Protein AF-A0A2V9KME0-F1 (afdb_monomer)

Structure (mmCIF, N/CA/C/O backbone):
data_AF-A0A2V9KME0-F1
#
_entry.id   AF-A0A2V9KME0-F1
#
loop_
_atom_site.group_PDB
_atom_site.id
_atom_site.type_symbol
_atom_site.label_atom_id
_atom_site.label_alt_id
_atom_site.label_comp_id
_atom_site.label_asym_id
_atom_site.label_entity_id
_atom_site.label_seq_id
_atom_site.pdbx_PDB_ins_code
_atom_site.Cartn_x
_atom_site.Cartn_y
_atom_site.Cartn_z
_atom_site.occupancy
_atom_site.B_iso_or_equiv
_atom_site.auth_seq_id
_atom_site.auth_comp_id
_atom_site.auth_asym_id
_atom_site.auth_atom_id
_atom_site.pdbx_PDB_model_num
ATOM 1 N N . MET A 1 1 ? -19.678 27.445 13.964 1.00 55.06 1 MET A N 1
ATOM 2 C CA . MET A 1 1 ? -18.639 26.811 14.803 1.00 55.06 1 MET A CA 1
ATOM 3 C C . MET A 1 1 ? -18.621 25.334 14.434 1.00 55.06 1 MET A C 1
ATOM 5 O O . MET A 1 1 ? -19.688 24.736 14.422 1.00 55.06 1 MET A O 1
ATOM 9 N N . ASN A 1 2 ? -17.494 24.785 13.976 1.00 73.75 2 ASN A N 1
ATOM 10 C CA . ASN A 1 2 ? -17.454 23.424 13.431 1.00 73.75 2 ASN A CA 1
ATOM 11 C C . ASN A 1 2 ? -17.018 22.439 14.525 1.00 73.75 2 ASN A C 1
ATOM 13 O O . ASN A 1 2 ? -15.830 22.156 14.664 1.00 73.75 2 ASN A O 1
ATOM 17 N N . ALA A 1 3 ? -17.992 21.941 15.291 1.00 76.56 3 ALA A N 1
ATOM 18 C CA . ALA A 1 3 ? -17.782 21.057 16.440 1.00 76.56 3 ALA A CA 1
ATOM 19 C C . ALA A 1 3 ? -16.888 19.843 16.122 1.00 76.56 3 ALA A C 1
ATOM 21 O O . ALA A 1 3 ? -16.086 19.418 16.948 1.00 76.56 3 ALA A O 1
ATOM 22 N N . TRP A 1 4 ? -16.970 19.310 14.900 1.00 83.06 4 TRP A N 1
ATOM 23 C CA . TRP A 1 4 ? -16.159 18.162 14.495 1.00 83.06 4 TRP A CA 1
ATOM 24 C C . TRP A 1 4 ? -14.680 18.504 14.283 1.00 83.06 4 TRP A C 1
ATOM 26 O O . TRP A 1 4 ? -13.821 17.677 14.564 1.00 83.06 4 TRP A O 1
ATOM 36 N N . LEU A 1 5 ? -14.351 19.721 13.832 1.00 79.75 5 LEU A N 1
ATOM 37 C CA . LEU A 1 5 ? -12.947 20.134 13.704 1.00 79.75 5 LEU A CA 1
ATOM 38 C C . LEU A 1 5 ? -12.262 20.253 15.070 1.00 79.75 5 LEU A C 1
ATOM 40 O O . LEU A 1 5 ? -11.080 19.934 15.181 1.00 79.75 5 LEU A O 1
ATOM 44 N N . GLU A 1 6 ? -12.997 20.658 16.106 1.00 80.50 6 GLU A N 1
ATOM 45 C CA . GLU A 1 6 ? -12.483 20.704 17.478 1.00 80.50 6 GLU A CA 1
ATOM 46 C C . GLU A 1 6 ? -12.228 19.289 18.014 1.00 80.50 6 GLU A C 1
ATOM 48 O O . GLU A 1 6 ? -11.138 19.012 18.517 1.00 80.50 6 GLU A O 1
ATOM 53 N N . VAL A 1 7 ? -13.161 18.358 17.788 1.00 82.56 7 VAL A N 1
ATOM 54 C CA . VAL A 1 7 ? -12.972 16.930 18.103 1.00 82.56 7 VAL A CA 1
ATOM 55 C C . VAL A 1 7 ? -11.746 16.358 17.381 1.00 82.56 7 VAL A C 1
ATOM 57 O O . VAL A 1 7 ? -10.879 15.751 18.008 1.00 82.56 7 VAL A O 1
ATOM 60 N N . LEU A 1 8 ? -11.609 16.613 16.077 1.00 81.56 8 LEU A N 1
ATOM 61 C CA . LEU A 1 8 ? -10.451 16.183 15.290 1.00 81.56 8 LEU A CA 1
ATOM 62 C C . LEU A 1 8 ? -9.135 16.782 15.805 1.00 81.56 8 LEU A C 1
ATOM 64 O O . LEU A 1 8 ? -8.113 16.098 15.804 1.00 81.56 8 LEU A O 1
ATOM 68 N N . SER A 1 9 ? -9.142 18.031 16.278 1.00 80.94 9 SER A N 1
ATOM 69 C CA . SER A 1 9 ? -7.946 18.667 16.837 1.00 80.94 9 SER A CA 1
ATOM 70 C C . SER A 1 9 ? -7.462 17.988 18.126 1.00 80.94 9 SER A C 1
ATOM 72 O O . SER A 1 9 ? -6.257 17.800 18.294 1.00 80.94 9 SER A O 1
ATOM 74 N N . LEU A 1 10 ? -8.389 17.543 18.983 1.00 80.81 10 LEU A N 1
ATOM 75 C CA . LEU A 1 10 ? -8.095 16.803 20.214 1.00 80.81 10 LEU A CA 1
ATOM 76 C C . LEU A 1 10 ? -7.640 15.366 19.938 1.00 80.81 10 LEU A C 1
ATOM 78 O O . LEU A 1 10 ? -6.798 14.835 20.660 1.00 80.81 10 LEU A O 1
ATOM 82 N N . LEU A 1 11 ? -8.183 14.742 18.893 1.00 80.00 11 LEU A N 1
ATOM 83 C CA . LEU A 1 11 ? -7.791 13.400 18.461 1.00 80.00 11 LEU A CA 1
ATOM 84 C C . LEU A 1 11 ? -6.426 13.389 17.771 1.00 80.00 11 LEU A C 1
ATOM 86 O O . LEU A 1 11 ? -5.697 12.408 17.873 1.00 80.00 11 LEU A O 1
ATOM 90 N N . LYS A 1 12 ? -6.034 14.484 17.112 1.00 75.56 12 LYS A N 1
ATOM 91 C CA . LYS A 1 12 ? -4.745 14.591 16.414 1.00 75.56 12 LYS A CA 1
ATOM 92 C C . LYS A 1 12 ? -3.535 14.406 17.339 1.00 75.56 12 LYS A C 1
ATOM 94 O O . LYS A 1 12 ? -2.495 13.960 16.869 1.00 75.56 12 L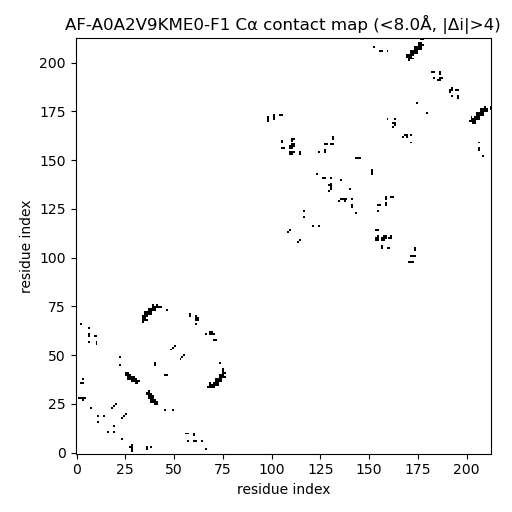YS A O 1
ATOM 99 N N . SER A 1 13 ? -3.650 14.745 18.625 1.00 72.56 13 SER A N 1
ATOM 100 C CA . SER A 1 13 ? -2.588 14.526 19.619 1.00 72.56 13 SER A CA 1
ATOM 101 C C . SER A 1 13 ? -2.635 13.146 20.284 1.00 72.56 13 SER A C 1
ATOM 103 O O . SER A 1 13 ? -1.672 12.769 20.944 1.00 72.56 13 SER A O 1
ATOM 105 N N . GLN A 1 14 ? -3.729 12.398 20.116 1.00 66.62 14 GLN A N 1
ATOM 106 C CA . GLN A 1 14 ? -3.957 11.098 20.760 1.00 66.62 14 GLN A CA 1
ATOM 107 C C . GLN A 1 14 ? -3.846 9.915 19.790 1.00 66.62 14 GLN A C 1
ATOM 109 O O . GLN A 1 14 ? -3.713 8.775 20.223 1.00 66.62 14 GLN A O 1
ATOM 114 N N . VAL A 1 15 ? -3.904 10.171 18.482 1.00 67.56 15 VAL A N 1
ATOM 115 C CA . VAL A 1 15 ? -3.905 9.148 17.433 1.00 67.56 15 VAL A CA 1
ATOM 116 C C . VAL A 1 15 ? -2.645 9.272 16.577 1.00 67.56 15 VAL A C 1
ATOM 118 O O . VAL A 1 15 ? -2.187 10.375 16.281 1.00 67.56 15 VAL A O 1
ATOM 121 N N . ASN A 1 16 ? -2.101 8.132 16.140 1.00 68.44 16 ASN A N 1
ATOM 122 C CA . ASN A 1 16 ? -0.982 8.074 15.197 1.00 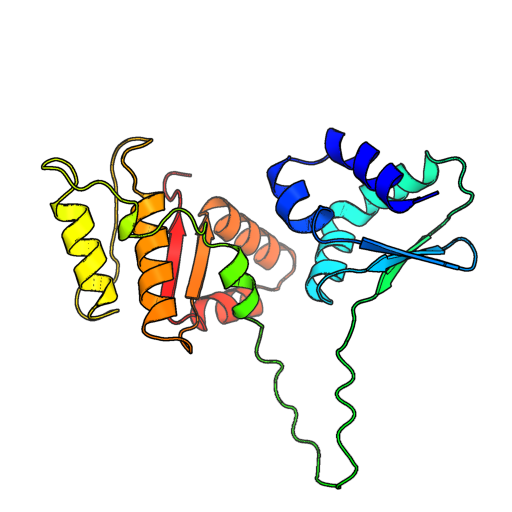68.44 16 ASN A CA 1
ATOM 123 C C . ASN A 1 16 ? -1.271 8.946 13.944 1.00 68.44 16 ASN A C 1
ATOM 125 O O . ASN A 1 16 ? -2.354 8.823 13.357 1.00 68.44 16 ASN A O 1
ATOM 129 N N . PRO A 1 17 ? -0.315 9.787 13.489 1.00 60.22 17 PRO A N 1
ATOM 130 C CA . PRO A 1 17 ? -0.448 10.612 12.286 1.00 60.22 17 PRO A CA 1
ATOM 131 C C . PRO A 1 17 ? -0.938 9.874 11.032 1.00 60.22 17 PRO A C 1
ATOM 133 O O . PRO A 1 17 ? -1.706 10.444 10.254 1.00 60.22 17 PRO A O 1
ATOM 136 N N . GLN A 1 18 ? -0.518 8.624 10.830 1.00 48.72 18 GLN A N 1
ATOM 137 C CA . GLN A 1 18 ? -0.906 7.818 9.674 1.00 48.72 18 GLN A CA 1
ATOM 138 C C . GLN A 1 18 ? -2.362 7.359 9.786 1.00 48.72 18 GLN A C 1
ATOM 140 O O . GLN A 1 18 ? -3.148 7.589 8.871 1.00 48.72 18 GLN A O 1
ATOM 145 N N . SER A 1 19 ? -2.773 6.832 10.942 1.00 60.09 19 SER A N 1
ATOM 146 C CA . SER A 1 19 ? -4.167 6.441 11.176 1.00 60.09 19 SER A CA 1
ATOM 147 C C . SER A 1 19 ? -5.120 7.639 11.131 1.00 60.09 19 SER A C 1
ATOM 149 O O . SER A 1 19 ? -6.228 7.534 10.604 1.00 60.09 19 SER A O 1
ATOM 151 N N . TYR A 1 20 ? -4.671 8.808 11.604 1.00 67.12 20 TYR A N 1
ATOM 152 C CA . TYR A 1 20 ? -5.410 10.061 11.469 1.00 67.12 20 TYR A CA 1
ATOM 153 C C . TYR A 1 20 ? -5.609 10.444 9.996 1.00 67.12 20 TYR A C 1
ATOM 155 O O . TYR A 1 20 ? -6.711 10.831 9.603 1.00 67.12 20 TYR A O 1
ATOM 163 N N . GLN A 1 21 ? -4.569 10.332 9.163 1.00 62.72 21 GLN A N 1
ATOM 164 C CA . GLN A 1 21 ? -4.685 10.614 7.730 1.00 62.72 21 GLN A CA 1
ATOM 165 C C . GLN A 1 21 ? -5.620 9.642 7.010 1.00 62.72 21 GLN A C 1
ATOM 167 O O . GLN A 1 21 ? -6.365 10.086 6.138 1.00 62.72 21 GLN A O 1
ATOM 172 N N . THR A 1 22 ? -5.604 8.365 7.383 1.00 56.75 22 THR A N 1
ATOM 173 C CA . THR A 1 22 ? -6.408 7.330 6.726 1.00 56.75 22 THR A CA 1
ATOM 174 C C . THR A 1 22 ? -7.879 7.399 7.124 1.00 56.75 22 THR A C 1
ATOM 176 O O . THR A 1 22 ? -8.744 7.362 6.257 1.00 56.75 22 THR A O 1
ATOM 179 N N . TRP A 1 23 ? -8.182 7.545 8.417 1.00 71.38 23 TRP A N 1
ATOM 180 C CA . TRP A 1 23 ? -9.541 7.322 8.926 1.00 71.38 23 TRP A CA 1
ATOM 181 C C . TRP A 1 23 ? -10.250 8.584 9.405 1.00 71.38 23 TRP A C 1
ATOM 183 O O . TRP A 1 23 ? -11.461 8.699 9.254 1.00 71.38 23 TRP A O 1
ATOM 193 N N . LEU A 1 24 ? -9.516 9.567 9.934 1.00 75.50 24 LEU A N 1
ATOM 194 C CA . LEU A 1 24 ? -10.109 10.780 10.508 1.00 75.50 24 LEU A CA 1
ATOM 195 C C . LEU A 1 24 ? -10.129 11.950 9.512 1.00 75.50 24 LEU A C 1
ATOM 197 O O . LEU A 1 24 ? -11.126 12.664 9.416 1.00 75.50 24 LEU A O 1
ATOM 201 N N . ARG A 1 25 ? -9.084 12.123 8.693 1.00 73.69 25 ARG A N 1
ATOM 202 C CA . ARG A 1 25 ? -9.003 13.166 7.653 1.00 73.69 25 ARG A CA 1
ATOM 203 C C . ARG A 1 25 ? -10.110 13.116 6.585 1.00 73.69 25 ARG A C 1
ATOM 205 O O . ARG A 1 25 ? -10.526 14.207 6.178 1.00 73.69 25 ARG A O 1
ATOM 212 N N . PRO A 1 26 ? -10.579 11.953 6.085 1.00 71.69 26 PRO A N 1
ATOM 213 C CA . PRO A 1 26 ? -11.648 11.922 5.084 1.00 71.69 26 PRO A CA 1
ATOM 214 C C . PRO A 1 26 ? -13.036 12.227 5.665 1.00 71.69 26 PRO A C 1
ATOM 216 O O . PRO A 1 26 ? -13.962 12.491 4.902 1.00 71.69 26 PRO A O 1
ATOM 219 N N . THR A 1 27 ? -13.191 12.263 6.992 1.00 82.06 27 THR A N 1
ATOM 220 C CA . THR A 1 27 ? -14.468 12.616 7.622 1.00 82.06 27 THR A CA 1
ATOM 221 C C . THR A 1 27 ? -14.770 14.110 7.502 1.00 82.06 27 THR A C 1
ATOM 223 O O . THR A 1 27 ? -13.875 14.968 7.459 1.00 82.06 27 THR A O 1
ATOM 226 N N . ARG A 1 28 ? -16.055 14.454 7.423 1.00 77.50 28 ARG A N 1
ATOM 227 C CA . ARG A 1 28 ? -16.513 15.843 7.312 1.00 77.50 28 ARG A CA 1
ATOM 228 C C . ARG A 1 28 ? -17.665 16.097 8.264 1.00 77.50 28 ARG A C 1
ATOM 230 O O . ARG A 1 28 ? -18.508 15.241 8.475 1.00 77.50 28 ARG A O 1
ATOM 237 N N . PHE A 1 29 ? -17.724 17.300 8.812 1.00 82.44 29 PHE A N 1
ATOM 238 C CA . PHE A 1 29 ? -18.903 17.743 9.543 1.00 82.44 29 PHE A CA 1
ATOM 239 C C . PHE A 1 29 ? -20.110 17.812 8.605 1.00 82.44 29 PHE A C 1
ATOM 241 O O . PHE A 1 29 ? -19.989 18.372 7.515 1.00 82.44 29 PHE A O 1
ATOM 248 N N . SER A 1 30 ? -21.249 17.260 9.026 1.00 80.19 30 SER A N 1
ATOM 249 C CA . SER A 1 30 ? -22.516 17.426 8.316 1.00 80.19 30 SER A CA 1
ATOM 250 C C . SER A 1 30 ? -23.369 18.490 9.003 1.00 80.19 30 SER A C 1
ATOM 252 O O . SER A 1 30 ? -23.498 19.598 8.489 1.00 80.19 30 SER A O 1
ATOM 254 N N . HIS A 1 31 ? -23.926 18.170 10.168 1.00 77.69 31 HIS A N 1
ATOM 255 C CA . HIS A 1 31 ? -24.784 19.063 10.941 1.00 77.69 31 HIS A CA 1
ATOM 256 C C . HIS A 1 31 ? -24.865 18.594 12.400 1.00 77.69 31 HIS A C 1
ATOM 258 O O . HIS A 1 31 ? -24.346 17.540 12.763 1.00 77.69 31 HIS A O 1
ATOM 264 N N . THR A 1 32 ? -25.512 19.386 13.249 1.00 80.56 32 THR A N 1
ATOM 265 C CA . THR A 1 32 ? -25.850 19.014 14.630 1.00 80.56 32 THR A CA 1
ATOM 266 C C . THR A 1 32 ? -27.362 19.011 14.783 1.00 80.56 32 THR A C 1
ATOM 268 O O . THR A 1 32 ? -27.993 20.019 14.464 1.00 80.56 32 THR A O 1
ATOM 271 N N . ALA A 1 33 ? -27.931 17.917 15.282 1.00 74.75 33 ALA A N 1
ATOM 272 C CA . ALA A 1 33 ? -29.362 17.781 15.552 1.00 74.75 33 ALA A CA 1
ATOM 273 C C . ALA A 1 33 ? -29.557 17.142 16.930 1.00 74.75 33 ALA A C 1
ATOM 275 O O . ALA A 1 33 ? -28.874 16.173 17.238 1.00 74.75 33 ALA A O 1
ATOM 276 N N . ASP A 1 34 ? -30.438 17.697 17.767 1.00 70.38 34 ASP A N 1
ATOM 277 C CA . ASP A 1 34 ? -30.855 17.118 19.057 1.00 70.38 34 ASP A CA 1
ATOM 278 C C . ASP A 1 34 ? -29.705 16.557 19.919 1.00 70.38 34 ASP A C 1
ATOM 280 O O . ASP A 1 34 ? -29.685 15.386 20.290 1.00 70.38 34 ASP A O 1
ATOM 284 N N . GLN A 1 35 ? -28.698 17.390 20.216 1.00 78.25 35 GLN A N 1
ATOM 285 C CA . GLN A 1 35 ? -27.490 17.007 20.981 1.00 78.25 35 GLN A CA 1
ATOM 286 C C . GLN A 1 35 ? -26.624 15.914 20.323 1.00 78.25 35 GLN A C 1
ATOM 288 O O . GLN A 1 35 ? -25.706 15.384 20.953 1.00 78.25 35 GLN A O 1
ATOM 293 N N . THR A 1 36 ? -26.865 15.603 19.052 1.00 80.12 36 THR A N 1
ATOM 294 C CA . THR A 1 36 ? -26.121 14.617 18.270 1.00 80.12 36 THR A CA 1
ATOM 295 C C . THR A 1 36 ? -25.299 15.309 17.190 1.00 80.12 36 THR A C 1
ATOM 297 O O . THR A 1 36 ? -25.797 16.118 16.403 1.00 80.12 36 THR A O 1
ATOM 300 N N . LEU A 1 37 ? -24.010 14.983 17.148 1.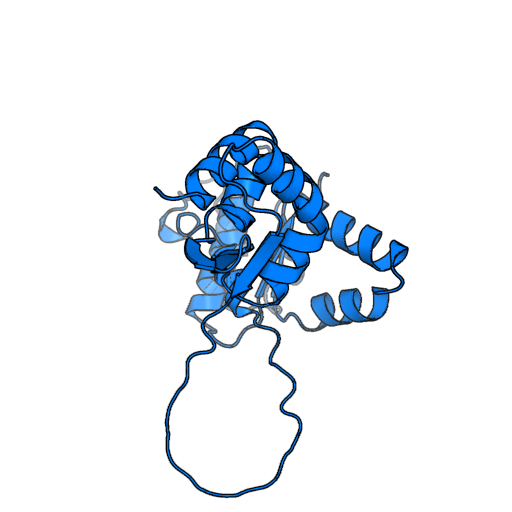00 83.25 37 LEU A N 1
ATOM 301 C CA . LEU A 1 37 ? -23.093 15.421 16.109 1.00 83.25 37 LEU A CA 1
ATOM 302 C C . LEU A 1 37 ? -23.183 14.469 14.921 1.00 83.25 37 LEU A C 1
ATOM 304 O O . LEU A 1 37 ? -22.889 13.284 15.062 1.00 83.25 37 LEU A O 1
ATOM 308 N N . VAL A 1 38 ? -23.570 14.977 13.755 1.00 80.75 38 VAL A N 1
ATOM 309 C CA . VAL A 1 38 ? -23.671 14.174 12.537 1.00 80.75 38 VAL A CA 1
ATOM 310 C C . VAL A 1 38 ? -22.413 14.364 11.696 1.00 80.75 38 VAL A C 1
ATOM 312 O O . VAL A 1 38 ? -22.100 15.472 11.242 1.00 80.75 38 VAL A O 1
ATOM 315 N N . VAL A 1 39 ? -21.683 13.272 11.481 1.00 82.62 39 VAL A N 1
ATOM 316 C CA . VAL A 1 39 ? -20.409 13.248 10.757 1.00 82.62 39 VAL A CA 1
ATOM 317 C C . VAL A 1 39 ? -20.570 12.471 9.464 1.00 82.62 39 VAL A C 1
ATOM 319 O O . VAL A 1 39 ? -21.033 11.337 9.446 1.00 82.62 39 VAL A O 1
ATOM 322 N N . ARG A 1 40 ? -20.144 13.074 8.361 1.00 79.19 40 ARG A N 1
ATOM 323 C CA . ARG A 1 40 ? -20.086 12.412 7.071 1.00 79.19 40 ARG A CA 1
ATOM 324 C C . ARG A 1 40 ? -18.835 11.546 6.968 1.00 79.19 40 ARG A C 1
ATOM 326 O O . ARG A 1 40 ? -17.721 12.048 7.146 1.00 79.19 40 ARG A O 1
ATOM 333 N N . VAL A 1 41 ? -19.031 10.276 6.641 1.00 77.44 41 VAL A N 1
ATOM 334 C CA . VAL A 1 41 ? -17.972 9.286 6.411 1.00 77.44 41 VAL A CA 1
ATOM 335 C C . VAL A 1 41 ? -18.056 8.736 4.983 1.00 77.44 41 VAL A C 1
ATOM 337 O O . VAL A 1 41 ? -19.122 8.819 4.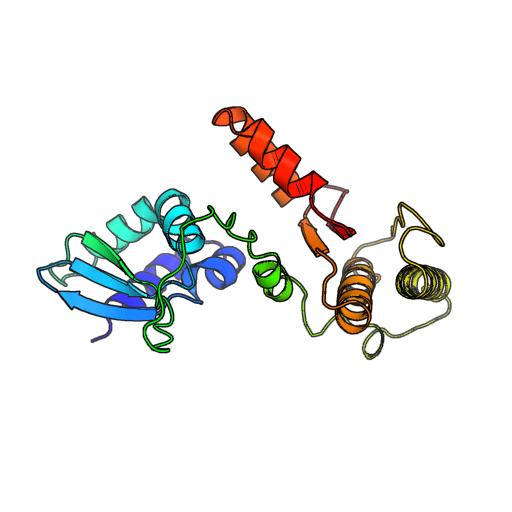373 1.00 77.44 41 VAL A O 1
ATOM 340 N N . PRO A 1 42 ? -16.951 8.208 4.425 1.00 68.06 42 PRO A N 1
ATOM 341 C CA . PRO A 1 42 ? -16.930 7.721 3.045 1.00 68.06 42 PRO A CA 1
ATOM 342 C C . PRO A 1 42 ? -17.912 6.578 2.764 1.00 68.06 42 PRO A C 1
ATOM 344 O O . PRO A 1 42 ? -18.576 6.593 1.734 1.00 68.06 42 PRO A O 1
ATOM 347 N N . ASN A 1 43 ? -18.010 5.601 3.669 1.00 72.44 43 ASN A N 1
ATOM 348 C CA . ASN A 1 43 ? -18.900 4.449 3.541 1.00 72.44 43 ASN A CA 1
ATOM 349 C C . ASN A 1 43 ? -19.227 3.847 4.927 1.00 72.44 43 ASN A C 1
ATOM 351 O O . ASN A 1 43 ? -18.746 4.323 5.962 1.00 72.44 43 ASN A O 1
ATOM 355 N N . ARG A 1 44 ? -20.045 2.790 4.947 1.00 69.12 44 ARG A N 1
ATOM 356 C CA . ARG A 1 44 ? -20.454 2.094 6.176 1.00 69.12 44 ARG A CA 1
ATOM 357 C C . ARG A 1 44 ? -19.302 1.362 6.877 1.00 69.12 44 ARG A C 1
ATOM 359 O O . ARG A 1 44 ? -19.245 1.359 8.099 1.00 69.12 44 ARG A O 1
ATOM 366 N N . GLU A 1 45 ? -18.366 0.789 6.133 1.00 60.47 45 GLU A N 1
ATOM 367 C CA . GLU A 1 45 ? -17.197 0.103 6.705 1.00 60.47 45 GLU A CA 1
ATOM 368 C C . GLU A 1 45 ? -16.296 1.097 7.456 1.00 60.47 45 GLU A C 1
ATOM 370 O O . GLU A 1 45 ? -15.817 0.814 8.550 1.00 60.47 45 GLU A O 1
ATOM 375 N N . PHE A 1 46 ? -16.143 2.311 6.917 1.00 69.25 46 PHE A N 1
ATOM 376 C CA . PHE A 1 46 ? -15.481 3.436 7.574 1.00 69.25 46 PHE A CA 1
ATOM 377 C C . PHE A 1 46 ? -16.190 3.832 8.869 1.00 69.25 46 PHE A C 1
ATOM 379 O O . PHE A 1 46 ? -15.517 4.108 9.860 1.00 69.25 46 PHE A O 1
ATOM 386 N N . GLN A 1 47 ? -17.526 3.858 8.882 1.00 75.25 47 GLN A N 1
ATOM 387 C CA . GLN A 1 47 ? -18.286 4.080 10.113 1.00 75.25 47 GLN A CA 1
ATOM 388 C C . GLN A 1 47 ? -17.980 2.997 11.149 1.00 75.25 47 GLN A C 1
ATOM 390 O O . GLN A 1 47 ? -17.614 3.331 12.273 1.00 75.25 47 GLN A O 1
ATOM 395 N N . GLU A 1 48 ? -18.142 1.724 10.783 1.00 69.50 48 GLU A N 1
ATOM 396 C CA . GLU A 1 48 ? -17.975 0.590 11.698 1.00 69.50 48 GLU A CA 1
ATOM 397 C C . GLU A 1 48 ? -16.553 0.568 12.268 1.00 69.50 48 GLU A C 1
ATOM 399 O O . GLU A 1 48 ? -16.373 0.496 13.481 1.00 69.50 48 GLU A O 1
ATOM 404 N N . TRP A 1 49 ? -15.543 0.776 11.423 1.00 72.81 49 TRP A N 1
ATOM 405 C CA . TRP A 1 49 ? -14.149 0.792 11.847 1.00 72.81 49 TRP A CA 1
ATOM 406 C C . TRP A 1 49 ? -13.819 1.983 12.761 1.00 72.81 49 TRP A C 1
ATOM 408 O O . TRP A 1 49 ? -13.163 1.800 13.790 1.00 72.81 49 TRP A O 1
ATOM 418 N N . ILE A 1 50 ? -14.288 3.199 12.440 1.00 77.94 50 ILE A N 1
ATOM 419 C CA . ILE A 1 50 ? -14.102 4.378 13.306 1.00 77.94 50 ILE A CA 1
ATOM 420 C C . ILE A 1 50 ? -14.811 4.163 14.645 1.00 77.94 50 ILE A C 1
ATOM 422 O O . ILE A 1 50 ? -14.279 4.542 15.686 1.00 77.94 50 ILE A O 1
ATOM 426 N N . GLN A 1 51 ? -15.989 3.547 14.635 1.00 74.69 51 GLN A N 1
ATOM 427 C CA . GLN A 1 51 ? -16.767 3.288 15.838 1.00 74.69 51 GLN A CA 1
ATOM 428 C C . GLN A 1 51 ? -16.111 2.220 16.727 1.00 74.69 51 GLN A C 1
ATOM 430 O O . GLN A 1 51 ? -16.034 2.417 17.938 1.00 74.69 51 GLN A O 1
ATOM 435 N N . GLU A 1 52 ? -15.580 1.143 16.143 1.00 68.06 52 GLU A N 1
ATOM 436 C CA . GLU A 1 52 ? -14.869 0.081 16.868 1.00 68.06 52 GLU A CA 1
ATOM 437 C C . GLU A 1 52 ? -13.513 0.548 17.425 1.00 68.06 52 GLU A C 1
ATOM 439 O O . GLU A 1 52 ? -13.179 0.230 18.565 1.00 68.06 52 GLU A O 1
ATOM 444 N N . ASN A 1 53 ? -12.734 1.316 16.653 1.00 66.19 53 ASN A N 1
ATOM 445 C CA . ASN A 1 53 ? -11.350 1.660 17.014 1.00 66.19 53 ASN A CA 1
ATOM 446 C C . ASN A 1 53 ? -11.210 3.023 17.702 1.00 66.19 53 ASN A C 1
ATOM 448 O O . ASN A 1 53 ? -10.327 3.207 18.538 1.00 66.19 53 ASN A O 1
ATOM 452 N N . TYR A 1 54 ? -12.059 3.989 17.349 1.00 74.81 54 TYR A N 1
ATOM 453 C CA . TYR A 1 54 ? -11.978 5.370 17.834 1.00 74.81 54 TYR A CA 1
ATOM 454 C C . TYR A 1 54 ? -13.247 5.855 18.532 1.00 74.81 54 TYR A C 1
ATOM 456 O O . TYR A 1 54 ? -13.280 7.001 18.976 1.00 74.81 54 TYR A O 1
ATOM 464 N N . GLY A 1 55 ? -14.275 5.014 18.685 1.00 74.12 55 GLY A N 1
ATOM 465 C CA . GLY A 1 55 ? -15.541 5.405 19.307 1.00 74.12 55 GLY A CA 1
ATOM 466 C C . GLY A 1 55 ? -15.373 5.958 20.725 1.00 74.12 55 GLY A C 1
ATOM 467 O O . GLY A 1 55 ? -15.949 6.996 21.046 1.00 74.12 55 GLY A O 1
ATOM 468 N N . THR A 1 56 ? -14.527 5.325 21.543 1.00 75.56 56 THR A N 1
ATOM 469 C CA . THR A 1 56 ? -14.220 5.772 22.915 1.00 75.56 56 THR A CA 1
ATOM 470 C C . THR A 1 56 ? -13.491 7.113 22.923 1.00 75.56 56 THR A C 1
ATOM 472 O O . THR A 1 56 ? -13.945 8.059 23.559 1.00 75.56 56 THR A O 1
ATOM 475 N N . ALA A 1 57 ? -12.423 7.244 22.134 1.00 77.00 57 ALA A N 1
ATOM 476 C CA . ALA A 1 57 ? -11.651 8.480 22.028 1.00 77.00 57 ALA A CA 1
ATOM 477 C C . ALA A 1 57 ? -12.494 9.653 21.493 1.00 77.00 57 ALA A C 1
ATOM 479 O O . ALA A 1 57 ? -12.348 10.790 21.945 1.00 77.00 57 ALA A O 1
ATOM 480 N N . ILE A 1 58 ? -13.398 9.387 20.543 1.00 83.62 58 ILE A N 1
ATOM 481 C CA . ILE A 1 58 ? -14.340 10.376 20.009 1.00 83.62 58 ILE A CA 1
ATOM 482 C C . ILE A 1 58 ? -15.340 10.801 21.092 1.00 83.62 58 ILE A C 1
ATOM 484 O O . ILE A 1 58 ? -15.584 11.997 21.243 1.00 83.62 58 ILE A O 1
ATOM 488 N N . GLN A 1 59 ? -15.892 9.862 21.867 1.00 79.81 59 GLN A N 1
ATOM 489 C CA . GLN A 1 59 ? -16.790 10.184 22.982 1.00 79.81 59 GLN A CA 1
ATOM 490 C C . GLN A 1 59 ? -16.093 11.012 24.068 1.00 79.81 59 GLN A C 1
ATOM 492 O O . GLN A 1 59 ? -16.635 12.033 24.491 1.00 79.81 59 GLN A O 1
ATOM 497 N N . ASP A 1 60 ? -14.876 10.638 24.461 1.00 79.75 60 ASP A N 1
ATOM 498 C CA . ASP A 1 60 ? -14.081 11.378 25.445 1.00 79.75 60 ASP A CA 1
ATOM 499 C C . ASP A 1 60 ? -13.748 12.795 24.959 1.00 79.75 60 ASP A C 1
ATOM 501 O O . ASP A 1 60 ? -13.773 13.757 25.731 1.00 79.75 60 ASP A O 1
ATOM 505 N N . ALA A 1 61 ? -13.450 12.947 23.666 1.00 82.88 61 ALA A N 1
ATOM 506 C CA . ALA A 1 61 ? -13.224 14.250 23.053 1.00 82.88 61 ALA A CA 1
ATOM 507 C C . ALA A 1 61 ? -14.508 15.097 23.023 1.00 82.88 61 ALA A C 1
ATOM 509 O O . ALA A 1 61 ? -14.439 16.299 23.273 1.00 82.88 61 ALA A O 1
ATOM 510 N N . LEU A 1 62 ? -15.676 14.487 22.780 1.00 82.31 62 LEU A N 1
ATOM 511 C CA . LEU A 1 62 ? -16.967 15.177 22.843 1.00 82.31 62 LEU A CA 1
ATOM 512 C C . LEU A 1 62 ? -17.295 15.680 24.252 1.00 82.31 62 LEU A C 1
ATOM 514 O O . LEU A 1 62 ? -17.747 16.813 24.387 1.00 82.31 62 LEU A O 1
ATOM 518 N N . GLN A 1 63 ? -17.051 14.876 25.291 1.00 80.19 63 GLN A N 1
ATOM 519 C CA . GLN A 1 63 ? -17.341 15.262 26.680 1.00 80.19 63 GLN A CA 1
ATOM 520 C C . GLN A 1 63 ? -16.477 16.427 27.174 1.00 80.19 63 GLN A C 1
ATOM 522 O O . GLN A 1 63 ? -16.905 17.201 28.029 1.00 80.19 63 GLN A O 1
ATOM 527 N N . LYS A 1 64 ? -15.261 16.568 26.636 1.00 80.31 64 LYS A N 1
ATOM 528 C CA . LYS A 1 64 ? -14.344 17.667 26.974 1.00 80.31 64 LYS A CA 1
ATOM 529 C C . LYS A 1 64 ? -14.749 19.002 26.353 1.00 80.31 64 LYS A C 1
ATOM 531 O O . LYS A 1 64 ? -14.270 20.041 26.804 1.00 80.31 64 LYS A O 1
ATOM 536 N N . LEU A 1 65 ? -15.598 18.993 25.327 1.00 76.94 65 LEU A N 1
ATOM 537 C CA . LEU A 1 65 ? -16.043 20.208 24.659 1.00 76.94 65 LEU A CA 1
ATOM 538 C C . LEU A 1 65 ? -17.334 20.732 25.314 1.00 76.94 65 LEU A C 1
ATOM 540 O O . LEU A 1 65 ? -18.295 19.976 25.468 1.00 76.94 65 LEU A O 1
ATOM 544 N N . PRO A 1 66 ? -17.425 22.033 25.652 1.00 69.56 66 PRO A N 1
ATOM 545 C CA . PRO A 1 66 ? -18.609 22.637 26.271 1.00 69.56 66 PRO A CA 1
ATOM 546 C C . PRO A 1 66 ? -19.736 22.885 25.245 1.00 69.56 66 PRO A C 1
ATOM 548 O O . PRO A 1 66 ? -20.334 23.955 25.202 1.00 69.56 66 PRO A O 1
ATOM 551 N N . LEU A 1 67 ? -20.011 21.904 24.380 1.00 67.69 67 LEU A N 1
ATOM 552 C CA . LEU A 1 67 ? -20.942 22.010 23.250 1.00 67.69 67 LEU A CA 1
ATOM 553 C C . LEU A 1 67 ? -22.307 21.356 23.523 1.00 67.69 67 LEU A C 1
ATOM 555 O O . LEU A 1 67 ? -23.207 21.456 22.694 1.00 67.69 67 LEU A O 1
ATOM 559 N N . GLY A 1 68 ? -22.477 20.677 24.665 1.00 69.25 68 GLY A N 1
ATOM 560 C CA . GLY A 1 68 ? -23.738 20.017 25.037 1.00 69.25 68 GLY A CA 1
ATOM 561 C C . GLY A 1 68 ? -24.123 18.829 24.142 1.00 69.25 68 GLY A C 1
ATOM 562 O O . GLY A 1 68 ? -25.276 18.401 24.156 1.00 69.25 68 GLY A O 1
ATOM 563 N N . LEU A 1 69 ? -23.173 18.310 23.358 1.00 75.06 69 LEU A N 1
ATOM 564 C CA . LEU A 1 69 ? -23.347 17.163 22.469 1.00 75.06 69 LEU A CA 1
ATOM 565 C C . LEU A 1 69 ? -23.105 15.863 23.249 1.00 75.06 69 LE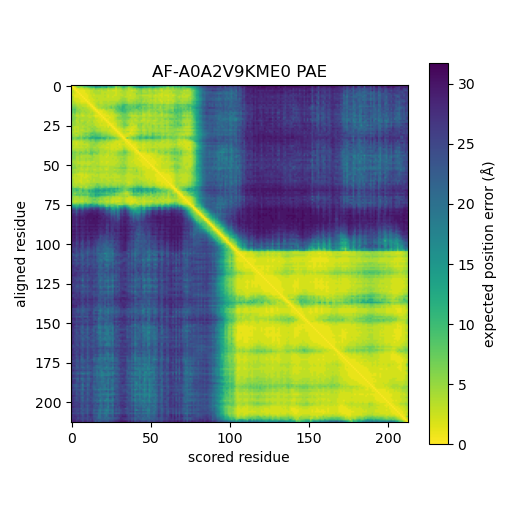U A C 1
ATOM 567 O O . LEU A 1 69 ? -22.102 15.739 23.948 1.00 75.06 69 LEU A O 1
ATOM 571 N N . LYS A 1 70 ? -24.014 14.893 23.129 1.00 73.56 70 LYS A N 1
ATOM 572 C CA . LYS A 1 70 ? -23.975 13.618 23.868 1.00 73.56 70 LYS A CA 1
ATOM 573 C C . LYS A 1 70 ? -23.637 12.415 22.999 1.00 73.56 70 LYS A C 1
ATOM 575 O O . LYS A 1 70 ? -23.198 11.395 23.520 1.00 73.56 70 LYS A O 1
ATOM 580 N N . GLN A 1 71 ? -23.852 12.519 21.691 1.00 77.94 71 GLN A N 1
ATOM 581 C CA . GLN A 1 71 ? -23.697 11.394 20.778 1.00 77.94 71 GLN A CA 1
ATOM 582 C C . GLN A 1 71 ? -23.113 11.838 19.439 1.00 77.94 71 GLN A C 1
ATOM 584 O O . GLN A 1 71 ? -23.277 12.984 19.019 1.00 77.94 71 GLN A O 1
ATOM 589 N N . VAL A 1 72 ? -22.450 10.904 18.760 1.00 82.75 72 VAL A N 1
ATOM 590 C CA . VAL A 1 72 ? -22.034 11.038 17.364 1.00 82.75 72 VAL A CA 1
ATOM 591 C C . VAL A 1 72 ? -22.812 10.034 16.530 1.00 82.75 72 VAL A C 1
ATOM 593 O O . VAL A 1 72 ? -22.910 8.864 16.895 1.00 82.75 72 VAL A O 1
ATOM 596 N N . SER A 1 73 ? -23.365 10.500 15.418 1.00 78.81 73 SER A N 1
ATOM 597 C CA . SER A 1 73 ? -23.957 9.659 14.382 1.00 78.81 73 SER A CA 1
ATOM 598 C C . SER A 1 73 ? -23.208 9.874 13.076 1.00 78.81 73 SER A C 1
ATOM 600 O O . SER A 1 73 ? -22.640 10.943 12.834 1.00 78.81 73 SER A O 1
ATOM 602 N N . TYR A 1 74 ? -23.193 8.846 12.238 1.00 81.56 74 TYR A N 1
ATOM 603 C CA . TYR A 1 74 ? -22.478 8.873 10.974 1.00 81.56 74 TYR A CA 1
ATOM 604 C C . TYR A 1 74 ? -23.466 8.783 9.819 1.00 81.56 74 TYR A C 1
ATOM 606 O O . TYR A 1 74 ? -24.426 8.018 9.870 1.00 81.56 74 TYR A O 1
ATOM 614 N N . VAL A 1 75 ? -23.228 9.583 8.786 1.00 78.00 75 VAL A N 1
ATOM 615 C CA . VAL A 1 75 ? -23.999 9.578 7.539 1.00 78.00 75 VAL A CA 1
ATOM 616 C C . VAL A 1 75 ? -23.051 9.393 6.365 1.00 78.00 75 VAL A C 1
ATOM 618 O O . VAL A 1 75 ? -21.919 9.873 6.380 1.00 78.00 75 VAL A O 1
ATOM 621 N N . PHE A 1 76 ? -23.510 8.725 5.323 1.00 74.56 76 PHE A N 1
ATOM 622 C CA . PHE A 1 76 ? -22.798 8.591 4.059 1.00 74.56 76 PHE A CA 1
ATOM 623 C C . PHE A 1 76 ? -23.783 8.916 2.937 1.00 74.56 76 PHE A C 1
ATOM 625 O O . PHE A 1 76 ? -24.975 8.634 3.050 1.00 74.56 76 PHE A O 1
ATOM 632 N N . ASP A 1 77 ? -23.305 9.576 1.882 1.00 54.34 77 ASP A N 1
ATOM 633 C CA . ASP A 1 77 ? -24.145 9.847 0.717 1.00 54.34 77 ASP A CA 1
ATOM 634 C C . ASP A 1 77 ? -24.239 8.542 -0.089 1.00 54.34 77 ASP A C 1
ATOM 636 O O . ASP A 1 77 ? -23.389 8.266 -0.936 1.00 54.34 77 ASP A O 1
ATOM 640 N N . GLU A 1 78 ? -25.275 7.733 0.144 1.00 43.34 78 GLU A N 1
ATOM 641 C CA . GLU A 1 78 ? -25.747 6.843 -0.916 1.00 43.34 78 GLU A CA 1
ATOM 642 C C . GLU A 1 78 ? -26.172 7.756 -2.065 1.00 43.34 78 GLU A C 1
ATOM 644 O O . GLU A 1 78 ? -27.150 8.500 -1.956 1.00 43.34 78 GLU A O 1
ATOM 649 N N . LYS A 1 79 ? -25.395 7.789 -3.153 1.00 37.91 79 LYS A N 1
ATOM 650 C CA . LYS A 1 79 ? -25.802 8.519 -4.351 1.00 37.91 79 LYS A CA 1
ATOM 651 C C . LYS A 1 79 ? -27.155 7.973 -4.799 1.00 37.91 79 LYS A C 1
ATOM 653 O O . LYS A 1 79 ? -27.249 6.910 -5.402 1.00 37.91 79 LYS A O 1
ATOM 658 N N . VAL A 1 80 ? -28.190 8.760 -4.531 1.00 37.72 80 VAL A N 1
ATOM 659 C CA . VAL A 1 80 ? -29.506 8.666 -5.144 1.00 37.72 80 VAL A CA 1
ATOM 660 C C . VAL A 1 80 ? -29.328 8.956 -6.635 1.00 37.72 80 VAL A C 1
ATOM 662 O O . VAL A 1 80 ? -29.467 10.093 -7.087 1.00 37.72 80 VAL A O 1
ATOM 665 N N . GLU A 1 81 ? -29.016 7.931 -7.426 1.00 32.78 81 GLU A N 1
ATOM 666 C CA . GLU A 1 81 ? -29.352 7.961 -8.844 1.00 32.78 81 GLU A CA 1
ATOM 667 C C . GLU A 1 81 ? -30.863 7.757 -8.967 1.00 32.78 81 GLU A C 1
ATOM 669 O O . GLU A 1 81 ? -31.382 6.645 -9.033 1.00 32.78 81 GLU A O 1
ATOM 674 N N . LYS A 1 82 ? -31.599 8.871 -9.006 1.00 37.34 82 LYS A N 1
ATOM 675 C CA . LYS A 1 82 ? -32.942 8.891 -9.587 1.00 37.34 82 LYS A CA 1
ATOM 676 C C . LYS A 1 82 ? -32.825 8.516 -11.066 1.00 37.34 82 LYS A C 1
ATOM 678 O O . LYS A 1 82 ? -32.606 9.385 -11.907 1.00 37.34 82 LYS A O 1
ATOM 683 N N . LYS A 1 83 ? -33.028 7.241 -11.392 1.00 32.62 83 LYS A N 1
ATOM 684 C CA . LYS A 1 83 ? -33.456 6.808 -12.726 1.00 32.62 83 LYS A CA 1
ATOM 685 C C . LYS A 1 83 ? -34.642 5.857 -12.608 1.00 32.62 83 LYS A C 1
ATOM 687 O O . LYS A 1 83 ? -34.502 4.703 -12.242 1.00 32.62 83 LYS A O 1
ATOM 692 N N . ASN A 1 84 ? -35.799 6.460 -12.877 1.00 29.70 84 ASN A N 1
ATOM 693 C CA . ASN A 1 84 ? -37.049 5.947 -13.431 1.00 29.70 84 ASN A CA 1
ATOM 694 C C . ASN A 1 84 ? -37.420 4.465 -13.248 1.00 29.70 84 ASN A C 1
ATOM 696 O O . ASN A 1 84 ? -36.742 3.555 -13.706 1.00 29.70 84 ASN A O 1
ATOM 700 N N . ALA A 1 85 ? -38.619 4.319 -12.681 1.00 36.31 85 ALA A N 1
ATOM 701 C CA . ALA A 1 85 ? -39.530 3.184 -12.686 1.00 36.31 85 ALA A CA 1
ATOM 702 C C . ALA A 1 85 ? -39.369 2.172 -13.837 1.00 36.31 85 ALA A C 1
ATOM 704 O O . ALA A 1 85 ? -39.444 2.521 -15.014 1.00 36.31 85 ALA A O 1
ATOM 705 N N . GLY A 1 86 ? -39.302 0.902 -13.446 1.00 27.02 86 GLY A N 1
ATOM 706 C CA . GLY A 1 86 ? -39.518 -0.264 -14.293 1.00 27.02 86 GLY A CA 1
ATOM 707 C C . GLY A 1 86 ? -39.256 -1.527 -13.482 1.00 27.02 86 GLY A C 1
ATOM 708 O O . GLY A 1 86 ? -38.108 -1.816 -13.170 1.00 27.02 86 GLY A O 1
ATOM 709 N N . ASN A 1 87 ? -40.331 -2.208 -13.079 1.00 34.69 87 ASN A N 1
ATOM 710 C CA . ASN A 1 87 ? -40.323 -3.499 -12.389 1.00 34.69 87 ASN A CA 1
ATOM 711 C C . ASN A 1 87 ? -39.346 -4.489 -13.031 1.00 34.69 87 ASN A C 1
ATOM 713 O O . ASN A 1 87 ? -39.421 -4.672 -14.239 1.00 34.69 87 ASN A O 1
ATOM 717 N N . GLU A 1 88 ? -38.543 -5.179 -12.219 1.00 30.05 88 GLU A N 1
ATOM 718 C CA . GLU A 1 88 ? -38.276 -6.619 -12.344 1.00 30.05 88 GLU A CA 1
ATOM 719 C C . GLU A 1 88 ? -37.451 -7.126 -11.148 1.00 30.05 88 GLU A C 1
ATOM 721 O O . GLU A 1 88 ? -36.802 -6.369 -10.427 1.00 30.05 88 GLU A O 1
ATOM 726 N N . GLU A 1 89 ? -37.596 -8.417 -10.883 1.00 30.92 89 GLU A N 1
ATOM 727 C CA . GLU A 1 89 ? -37.476 -9.072 -9.585 1.00 30.92 89 GLU A CA 1
ATOM 728 C C . GLU A 1 89 ? -36.073 -9.090 -8.962 1.00 30.92 89 GLU A C 1
ATOM 730 O O . GLU A 1 89 ? -35.029 -9.141 -9.616 1.00 30.92 89 GLU A O 1
ATOM 735 N N . ALA A 1 90 ? -36.084 -9.115 -7.629 1.00 39.00 90 ALA A N 1
ATOM 736 C CA . ALA A 1 90 ? -34.922 -9.214 -6.772 1.00 39.00 90 ALA A CA 1
ATOM 737 C C . ALA A 1 90 ? -34.099 -10.484 -7.048 1.00 39.00 90 ALA A C 1
ATOM 739 O O . ALA A 1 90 ? -34.533 -11.609 -6.802 1.00 39.00 90 ALA A O 1
ATOM 740 N N . LYS A 1 91 ? -32.839 -10.284 -7.440 1.00 31.30 91 LYS A N 1
ATOM 741 C CA . LYS A 1 91 ? -31.742 -11.202 -7.118 1.00 31.30 91 LYS A CA 1
ATOM 742 C C . LYS A 1 91 ? -30.774 -10.463 -6.199 1.00 31.30 91 LYS A C 1
ATOM 744 O O . LYS A 1 91 ? -30.489 -9.294 -6.471 1.00 31.30 91 LYS A O 1
ATOM 749 N N . PRO A 1 92 ? -30.253 -11.101 -5.135 1.00 30.95 92 PRO A N 1
ATOM 750 C CA . PRO A 1 92 ? -29.274 -10.468 -4.270 1.00 30.95 92 PRO A CA 1
ATOM 751 C C . PRO A 1 92 ? -27.999 -10.282 -5.093 1.00 30.95 92 PRO A C 1
ATOM 753 O O . PRO A 1 92 ? -27.227 -11.217 -5.299 1.00 30.95 92 PRO A O 1
ATOM 756 N 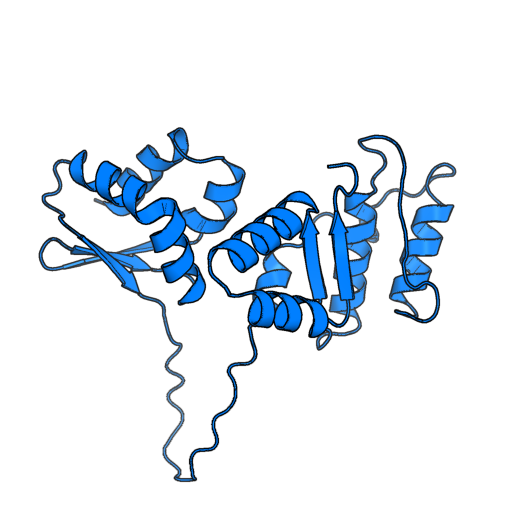N . LYS A 1 93 ? -27.794 -9.073 -5.621 1.00 32.53 93 LYS A N 1
ATOM 757 C CA . LYS A 1 93 ? -26.484 -8.660 -6.109 1.00 32.53 93 LYS A CA 1
ATOM 758 C C . LYS A 1 93 ? -25.625 -8.544 -4.863 1.00 32.53 93 LYS A C 1
ATOM 760 O O . LYS A 1 93 ? -25.753 -7.578 -4.119 1.00 32.53 93 LYS A O 1
ATOM 765 N N . GLN A 1 94 ? -24.826 -9.580 -4.615 1.00 30.27 94 GLN A N 1
ATOM 766 C CA . GLN A 1 94 ? -23.698 -9.505 -3.700 1.00 30.27 94 GLN A CA 1
ATOM 767 C C . GLN A 1 94 ? -23.004 -8.173 -3.957 1.00 30.27 94 GLN A C 1
ATOM 769 O O . GLN A 1 94 ? -22.601 -7.891 -5.090 1.00 30.27 94 GLN A O 1
ATOM 774 N N . THR A 1 95 ? -22.961 -7.342 -2.922 1.00 30.91 95 THR A N 1
ATOM 775 C CA . THR A 1 95 ? -22.169 -6.124 -2.875 1.00 30.91 95 THR A CA 1
ATOM 776 C C . THR A 1 95 ? -20.784 -6.526 -3.355 1.00 30.91 95 THR A C 1
ATOM 778 O O . THR A 1 95 ? -20.117 -7.331 -2.704 1.00 30.91 95 THR A O 1
ATOM 781 N N . ARG A 1 96 ? -20.396 -6.085 -4.557 1.00 30.28 96 ARG A N 1
ATOM 782 C CA . ARG A 1 96 ? -19.005 -6.179 -4.986 1.00 30.28 96 ARG A CA 1
ATOM 783 C C . ARG A 1 96 ? -18.243 -5.452 -3.889 1.00 30.28 96 ARG A C 1
ATOM 785 O O . ARG A 1 96 ? -18.436 -4.257 -3.728 1.00 30.28 96 ARG A O 1
ATOM 792 N N . LEU A 1 97 ? -17.526 -6.205 -3.059 1.00 33.53 97 LEU A N 1
ATOM 793 C CA . LEU A 1 97 ? -16.652 -5.647 -2.039 1.00 33.53 97 LEU A CA 1
ATOM 794 C C . LEU A 1 97 ? -15.739 -4.675 -2.785 1.00 33.53 97 LEU A C 1
ATOM 796 O O . LEU A 1 97 ? -15.065 -5.093 -3.730 1.00 33.53 97 LEU A O 1
ATOM 800 N N . ASP A 1 98 ? -15.832 -3.388 -2.457 1.00 32.16 98 ASP A N 1
ATOM 801 C CA . ASP A 1 98 ? -15.186 -2.301 -3.187 1.00 32.16 98 ASP A CA 1
ATOM 802 C C . ASP A 1 98 ? -13.662 -2.412 -3.030 1.00 32.16 98 ASP A C 1
ATOM 804 O O . ASP A 1 98 ? -13.033 -1.754 -2.196 1.00 32.16 98 ASP A O 1
ATOM 808 N N . PHE A 1 99 ? -13.043 -3.233 -3.883 1.00 38.25 99 PHE A N 1
ATOM 809 C CA . PHE A 1 99 ? -11.600 -3.231 -4.135 1.00 38.25 99 PHE A CA 1
ATOM 810 C C . PHE A 1 99 ? -11.116 -1.861 -4.647 1.00 38.25 99 PHE A C 1
ATOM 812 O O . PHE A 1 99 ? -9.917 -1.594 -4.625 1.00 38.25 99 PHE A O 1
ATOM 819 N N . ASP A 1 100 ? -12.029 -0.973 -5.055 1.00 37.50 100 ASP A N 1
ATOM 820 C CA . ASP A 1 100 ? -11.751 0.421 -5.422 1.00 37.50 100 ASP A CA 1
ATOM 821 C C . ASP A 1 100 ? -11.206 1.241 -4.242 1.00 37.50 100 ASP A C 1
ATOM 823 O O . ASP A 1 100 ? -10.421 2.168 -4.435 1.00 37.50 100 ASP A O 1
ATOM 827 N N . SER A 1 101 ? -11.507 0.856 -2.996 1.00 43.56 101 SER A N 1
ATOM 828 C CA . SER A 1 101 ? -10.919 1.492 -1.806 1.00 43.56 101 SER A CA 1
ATOM 829 C C . SER A 1 101 ? -9.402 1.269 -1.672 1.00 43.56 101 SER A C 1
ATOM 831 O O . SER A 1 101 ? -8.732 1.995 -0.934 1.00 43.56 101 SER A O 1
ATOM 833 N N . ILE A 1 102 ? -8.836 0.311 -2.414 1.00 43.62 102 ILE A N 1
ATOM 834 C CA . ILE A 1 102 ? -7.398 0.016 -2.425 1.00 43.62 102 ILE A CA 1
ATOM 835 C C . ILE A 1 102 ? -6.643 0.939 -3.391 1.00 43.62 102 ILE A C 1
ATOM 837 O O . ILE A 1 102 ? -5.460 1.204 -3.177 1.00 43.62 102 ILE A O 1
ATOM 841 N N . GLU A 1 103 ? -7.306 1.536 -4.390 1.00 42.88 103 GLU A N 1
ATOM 842 C CA . GLU A 1 103 ? -6.680 2.587 -5.212 1.00 42.88 103 GLU A CA 1
ATOM 843 C C . GLU A 1 103 ? -6.204 3.768 -4.349 1.00 42.88 103 GLU A C 1
ATOM 845 O O . GLU A 1 103 ? -5.228 4.437 -4.680 1.00 42.88 103 GLU A O 1
ATOM 850 N N . HIS A 1 104 ? -6.824 3.973 -3.181 1.00 50.00 104 HIS A N 1
ATOM 851 C CA . HIS A 1 104 ? -6.409 4.970 -2.194 1.00 50.00 104 HIS A CA 1
ATOM 852 C C . HIS A 1 104 ? -5.196 4.570 -1.336 1.00 50.00 104 HIS A C 1
ATOM 854 O O . HIS A 1 104 ? -4.720 5.396 -0.556 1.00 50.00 104 HIS A O 1
ATOM 860 N N . GLN A 1 105 ? -4.679 3.344 -1.462 1.00 63.78 105 GLN A N 1
ATOM 861 C CA . GLN A 1 105 ? -3.519 2.858 -0.702 1.00 63.78 105 GLN A CA 1
ATOM 862 C C . GLN A 1 105 ? -2.203 2.938 -1.485 1.00 63.78 105 GLN A C 1
ATOM 864 O O . GLN A 1 105 ? -1.134 2.949 -0.873 1.00 63.78 105 GLN A O 1
ATOM 869 N N . LEU A 1 106 ? -2.255 3.032 -2.819 1.00 81.00 106 LEU A N 1
ATOM 870 C CA . LEU A 1 106 ? -1.056 3.234 -3.628 1.00 81.00 106 LEU A CA 1
ATOM 871 C C . LEU A 1 106 ? -0.657 4.713 -3.622 1.00 81.00 106 LEU A C 1
ATOM 873 O O . LEU A 1 106 ? -1.442 5.603 -3.949 1.00 81.00 106 LEU A O 1
ATOM 877 N N . ASN A 1 107 ? 0.598 4.993 -3.289 1.00 83.81 107 ASN A N 1
ATOM 878 C CA . ASN A 1 107 ? 1.140 6.340 -3.328 1.00 83.81 107 ASN A CA 1
ATOM 879 C C . ASN A 1 107 ? 1.293 6.785 -4.794 1.00 83.81 107 ASN A C 1
ATOM 881 O O . ASN A 1 107 ? 2.058 6.163 -5.535 1.00 83.81 107 ASN A O 1
ATOM 885 N N . PRO A 1 108 ? 0.645 7.881 -5.235 1.00 86.12 108 PRO A N 1
ATOM 886 C CA . PRO A 1 108 ? 0.694 8.327 -6.630 1.00 86.12 108 PRO A CA 1
ATOM 887 C C . PRO A 1 108 ? 2.092 8.768 -7.085 1.00 86.12 108 PRO A C 1
ATOM 889 O O . PRO A 1 108 ? 2.320 8.966 -8.273 1.00 86.12 108 PRO A O 1
ATOM 892 N N . ARG A 1 109 ? 3.038 8.951 -6.155 1.00 89.00 109 ARG A N 1
ATOM 893 C CA . ARG A 1 109 ? 4.429 9.301 -6.473 1.00 89.00 109 ARG A CA 1
ATOM 894 C C . ARG A 1 109 ? 5.289 8.096 -6.840 1.00 89.00 109 ARG A C 1
ATOM 896 O O . ARG A 1 109 ? 6.366 8.293 -7.397 1.00 89.00 109 ARG A O 1
ATOM 903 N N . TYR A 1 110 ? 4.860 6.883 -6.502 1.00 93.25 110 TYR A N 1
ATOM 904 C CA . TYR A 1 110 ? 5.649 5.667 -6.683 1.00 93.25 110 TYR A CA 1
ATOM 905 C C . TYR A 1 110 ? 5.273 4.967 -7.982 1.00 93.25 110 TYR A C 1
ATOM 907 O O . TYR A 1 110 ? 4.644 3.916 -7.975 1.00 93.25 110 TYR A O 1
ATOM 915 N N . THR A 1 111 ? 5.652 5.567 -9.108 1.00 95.44 111 THR A N 1
ATOM 916 C CA . THR A 1 111 ? 5.447 4.997 -10.445 1.00 95.44 111 THR A CA 1
ATOM 917 C C . THR A 1 111 ? 6.788 4.638 -11.079 1.00 95.44 111 THR A C 1
ATOM 919 O O . THR A 1 111 ? 7.847 5.033 -10.586 1.00 95.44 111 THR A O 1
ATOM 922 N N . PHE A 1 112 ? 6.780 3.878 -12.173 1.00 96.94 112 PHE A N 1
ATOM 923 C CA . PHE A 1 112 ? 8.036 3.554 -12.849 1.00 96.94 112 PHE A CA 1
ATOM 924 C C . PHE A 1 112 ? 8.687 4.784 -13.486 1.00 96.94 112 PHE A C 1
ATOM 926 O O . PHE A 1 112 ? 9.906 4.843 -13.584 1.00 96.94 112 PHE A O 1
ATOM 933 N N . GLU A 1 113 ? 7.894 5.768 -13.908 1.00 95.81 113 GLU A N 1
ATOM 934 C CA . GLU A 1 113 ? 8.374 6.996 -14.548 1.00 95.81 113 GLU A CA 1
ATOM 935 C C . GLU A 1 113 ? 9.182 7.864 -13.576 1.00 95.81 113 GLU A C 1
ATOM 937 O O . GLU A 1 113 ? 10.102 8.563 -13.991 1.00 95.81 113 GLU A O 1
ATOM 942 N N . THR A 1 114 ? 8.859 7.811 -12.280 1.00 94.62 114 THR A N 1
ATOM 943 C CA . THR A 1 114 ? 9.580 8.537 -11.225 1.00 94.62 114 THR A CA 1
ATOM 944 C C . THR A 1 114 ? 10.720 7.724 -10.607 1.00 94.62 114 THR A C 1
ATOM 946 O O . THR A 1 114 ? 11.452 8.247 -9.764 1.00 94.62 114 THR A O 1
ATOM 949 N N . PHE A 1 115 ? 10.888 6.456 -10.996 1.00 96.56 115 PHE A N 1
ATOM 950 C CA . PHE A 1 115 ? 11.943 5.589 -10.482 1.00 96.56 115 PHE A CA 1
ATOM 951 C C . PHE A 1 115 ? 13.235 5.757 -11.291 1.00 96.56 115 PHE A C 1
ATOM 953 O O . PHE A 1 115 ? 13.284 5.471 -12.487 1.00 96.56 115 PHE A O 1
ATOM 960 N N . VAL A 1 116 ? 14.310 6.199 -10.635 1.00 95.88 116 VAL A N 1
ATOM 961 C CA . VAL A 1 116 ? 15.611 6.389 -11.290 1.00 95.88 116 VAL A CA 1
ATOM 962 C C . VAL A 1 116 ? 16.344 5.054 -11.403 1.00 95.88 116 VAL A C 1
ATOM 964 O O . VAL A 1 116 ? 16.737 4.454 -10.399 1.00 95.88 116 VAL A O 1
ATOM 967 N N . VAL A 1 117 ? 16.562 4.610 -12.641 1.00 96.69 117 VAL A N 1
ATOM 968 C CA . VAL A 1 117 ? 17.263 3.357 -12.941 1.00 96.69 117 VAL A CA 1
ATOM 969 C C . VAL A 1 117 ? 18.773 3.584 -13.029 1.00 96.69 117 VAL A C 1
ATOM 971 O O . VAL A 1 117 ? 19.240 4.478 -13.733 1.00 96.69 117 VAL A O 1
ATOM 974 N N . GLY A 1 118 ? 19.539 2.738 -12.347 1.00 94.88 118 GLY A N 1
ATOM 975 C CA . GLY A 1 118 ? 20.998 2.687 -12.386 1.00 94.88 118 GLY A CA 1
ATOM 976 C C . GLY A 1 118 ? 21.506 1.250 -12.272 1.00 94.88 118 GLY A C 1
ATOM 977 O O . GLY A 1 118 ? 20.730 0.322 -12.052 1.00 94.88 118 GLY A O 1
ATOM 978 N N . SER A 1 119 ? 22.818 1.044 -12.392 1.00 95.25 119 SER A N 1
ATOM 979 C CA . SER A 1 119 ? 23.429 -0.299 -12.387 1.00 95.25 119 SER A CA 1
ATOM 980 C C . SER A 1 119 ? 23.080 -1.137 -11.149 1.00 95.25 119 SER A C 1
ATOM 982 O O . SER A 1 119 ? 22.943 -2.352 -11.253 1.00 95.25 119 SER A O 1
ATOM 984 N N . CYS A 1 120 ? 22.877 -0.502 -9.992 1.00 92.62 120 CYS A N 1
ATOM 985 C CA . CYS A 1 120 ? 22.540 -1.175 -8.736 1.00 92.62 120 CYS A CA 1
ATOM 986 C C . CYS A 1 120 ? 21.081 -1.655 -8.632 1.00 92.62 120 CYS A C 1
ATOM 988 O O . CYS A 1 120 ? 20.796 -2.520 -7.811 1.00 92.62 120 CYS A O 1
ATOM 990 N N . ASN A 1 121 ? 20.155 -1.116 -9.434 1.00 96.06 121 ASN A N 1
ATOM 991 C CA . ASN A 1 121 ? 18.721 -1.429 -9.347 1.00 96.06 121 ASN A CA 1
ATOM 992 C C . ASN A 1 121 ? 18.097 -1.853 -10.691 1.00 96.06 121 ASN A C 1
ATOM 994 O O . ASN A 1 121 ? 16.918 -2.208 -10.740 1.00 96.06 121 ASN A O 1
ATOM 998 N N . GLN A 1 122 ? 18.886 -1.868 -11.771 1.00 96.56 122 GLN A N 1
ATOM 999 C CA . GLN A 1 122 ? 18.435 -2.195 -13.122 1.00 96.56 122 GLN A CA 1
ATOM 1000 C C . GLN A 1 122 ? 17.781 -3.574 -13.200 1.00 96.56 122 GLN A C 1
ATOM 1002 O O . GLN A 1 122 ? 16.747 -3.723 -13.849 1.00 96.56 122 GLN A O 1
ATOM 1007 N N . PHE A 1 123 ? 18.352 -4.572 -12.520 1.00 96.81 123 PHE A N 1
ATOM 1008 C CA . PHE A 1 123 ? 17.806 -5.927 -12.512 1.00 96.81 123 PHE A CA 1
ATOM 1009 C C . PHE A 1 123 ? 16.433 -5.989 -11.828 1.00 96.81 123 PHE A C 1
ATOM 1011 O O . PHE A 1 123 ? 15.484 -6.515 -12.404 1.00 96.81 123 PHE A O 1
ATOM 1018 N N . ALA A 1 124 ? 16.301 -5.384 -10.643 1.00 96.88 124 ALA A N 1
ATOM 1019 C CA . ALA A 1 124 ? 15.032 -5.318 -9.917 1.00 96.88 124 ALA A CA 1
ATOM 1020 C C . ALA A 1 124 ? 13.960 -4.557 -10.714 1.00 96.88 124 ALA A C 1
ATOM 1022 O O . ALA A 1 124 ? 12.823 -5.012 -10.813 1.00 96.88 124 ALA A O 1
ATOM 1023 N N . HIS A 1 125 ? 14.333 -3.437 -11.342 1.00 97.31 125 HIS A N 1
ATOM 1024 C CA . HIS A 1 125 ? 13.440 -2.682 -12.217 1.00 97.31 125 HIS A CA 1
ATOM 1025 C C . HIS A 1 125 ? 12.993 -3.507 -13.438 1.00 97.31 125 HIS A C 1
ATOM 1027 O O . HIS A 1 125 ? 11.810 -3.515 -13.773 1.00 97.31 125 HIS A O 1
ATOM 1033 N N . ALA A 1 126 ? 13.909 -4.231 -14.090 1.00 96.19 126 ALA A N 1
ATOM 1034 C CA . ALA A 1 126 ? 13.582 -5.088 -15.230 1.00 96.19 126 ALA A CA 1
ATOM 1035 C C . ALA A 1 126 ? 12.647 -6.245 -14.834 1.00 96.19 126 ALA A C 1
ATOM 1037 O O . ALA A 1 126 ? 11.658 -6.492 -15.523 1.00 96.19 126 ALA A O 1
ATOM 1038 N N . ALA A 1 127 ? 12.905 -6.901 -13.698 1.00 96.38 127 ALA A N 1
ATOM 1039 C CA . ALA A 1 127 ? 12.029 -7.940 -13.158 1.00 96.38 127 ALA A CA 1
ATOM 1040 C C . ALA A 1 127 ? 10.630 -7.390 -12.828 1.00 96.38 127 ALA A C 1
ATOM 1042 O O . ALA A 1 127 ? 9.623 -7.993 -13.201 1.00 96.38 127 ALA A O 1
ATOM 1043 N N . ALA A 1 128 ? 10.558 -6.211 -12.201 1.00 96.31 128 ALA A N 1
ATOM 1044 C CA . ALA A 1 128 ? 9.303 -5.525 -11.915 1.00 96.31 128 ALA A CA 1
ATOM 1045 C C . ALA A 1 128 ? 8.514 -5.211 -13.199 1.00 96.31 128 ALA A C 1
ATOM 1047 O O . ALA A 1 128 ? 7.317 -5.487 -13.264 1.00 96.31 128 ALA A O 1
ATOM 1048 N N . ARG A 1 129 ? 9.176 -4.713 -14.254 1.00 95.62 129 ARG A N 1
ATOM 1049 C CA . ARG A 1 129 ? 8.547 -4.482 -15.566 1.00 95.62 129 ARG A CA 1
ATOM 1050 C C . ARG A 1 129 ? 8.023 -5.777 -16.195 1.00 95.62 129 ARG A C 1
ATOM 1052 O O . ARG A 1 129 ? 6.862 -5.809 -16.602 1.00 95.62 129 ARG A O 1
ATOM 1059 N N . ALA A 1 130 ? 8.802 -6.858 -16.184 1.00 94.50 130 ALA A N 1
ATOM 1060 C CA . ALA A 1 130 ? 8.374 -8.152 -16.724 1.00 94.50 130 ALA A CA 1
ATOM 1061 C C . ALA A 1 130 ? 7.097 -8.687 -16.042 1.00 94.50 130 ALA A C 1
ATOM 1063 O O . ALA A 1 130 ? 6.203 -9.210 -16.710 1.00 94.50 130 ALA A O 1
ATOM 1064 N N . VAL A 1 131 ? 6.962 -8.498 -14.722 1.00 94.00 131 VAL A N 1
ATOM 1065 C CA . VAL A 1 131 ? 5.733 -8.854 -13.987 1.00 94.00 131 VAL A CA 1
ATOM 1066 C C . VAL A 1 131 ? 4.529 -8.035 -14.449 1.00 94.00 131 VAL A C 1
ATOM 1068 O O . VAL A 1 131 ? 3.430 -8.575 -14.520 1.00 94.00 131 VAL A O 1
ATOM 1071 N N . THR A 1 132 ? 4.707 -6.760 -14.799 1.00 92.62 132 THR A N 1
ATOM 1072 C CA . THR A 1 132 ? 3.592 -5.917 -15.271 1.00 92.62 132 THR A CA 1
ATOM 1073 C C . THR A 1 132 ? 3.113 -6.266 -16.677 1.00 92.62 132 THR A C 1
ATOM 1075 O O . THR A 1 132 ? 1.924 -6.137 -16.966 1.00 92.62 132 THR A O 1
ATOM 1078 N N . GLU A 1 133 ? 4.020 -6.721 -17.543 1.00 90.19 133 GLU A N 1
ATOM 1079 C CA . GLU A 1 133 ? 3.710 -7.120 -18.920 1.00 90.19 133 GLU A CA 1
ATOM 1080 C C . GLU A 1 133 ? 3.009 -8.477 -18.980 1.00 90.19 133 GLU A C 1
ATOM 1082 O O . GLU A 1 133 ? 2.140 -8.708 -19.818 1.00 90.19 133 GLU A O 1
ATOM 1087 N N . SER A 1 134 ? 3.385 -9.399 -18.094 1.00 88.06 134 SER A N 1
ATOM 1088 C CA . SER A 1 134 ? 2.809 -10.741 -18.029 1.00 88.06 134 SER A CA 1
ATOM 1089 C C . SER A 1 134 ? 2.621 -11.192 -16.575 1.00 88.06 134 SER A C 1
ATOM 1091 O O . SER A 1 134 ? 3.363 -12.066 -16.102 1.00 88.06 134 SER A O 1
ATOM 1093 N N . PRO A 1 135 ? 1.614 -10.633 -15.865 1.00 84.81 135 PRO A N 1
ATOM 1094 C CA . PRO A 1 135 ? 1.332 -10.987 -14.478 1.00 84.81 135 PRO A CA 1
ATOM 1095 C C . PRO A 1 135 ? 1.150 -12.497 -14.310 1.00 84.81 135 PRO A C 1
ATOM 1097 O O . PRO A 1 135 ? 0.543 -13.158 -15.156 1.00 84.81 135 PRO A O 1
ATOM 1100 N N . SER A 1 136 ? 1.691 -13.059 -13.226 1.00 83.88 136 SER A N 1
ATOM 1101 C CA . SER A 1 136 ? 1.671 -14.496 -12.893 1.00 83.88 136 SER A CA 1
ATOM 1102 C C . SER A 1 136 ? 2.461 -15.431 -13.832 1.00 83.88 136 SER A C 1
ATOM 1104 O O . SER A 1 136 ? 2.800 -16.543 -13.434 1.00 83.88 136 SER A O 1
ATOM 1106 N N . LYS A 1 137 ? 2.804 -15.008 -15.058 1.00 84.81 137 LYS A N 1
ATOM 1107 C CA . LYS A 1 137 ? 3.570 -15.828 -16.017 1.00 84.81 137 LYS A CA 1
ATOM 1108 C C . LYS A 1 137 ? 5.072 -15.589 -15.951 1.00 84.81 137 LYS A C 1
ATOM 1110 O O . LYS A 1 137 ? 5.830 -16.541 -16.086 1.00 84.81 137 LYS A O 1
ATOM 1115 N N . ALA A 1 138 ? 5.494 -14.335 -15.782 1.00 81.44 138 ALA A N 1
ATOM 1116 C CA . ALA A 1 138 ? 6.913 -14.010 -15.664 1.00 81.44 138 ALA A CA 1
ATOM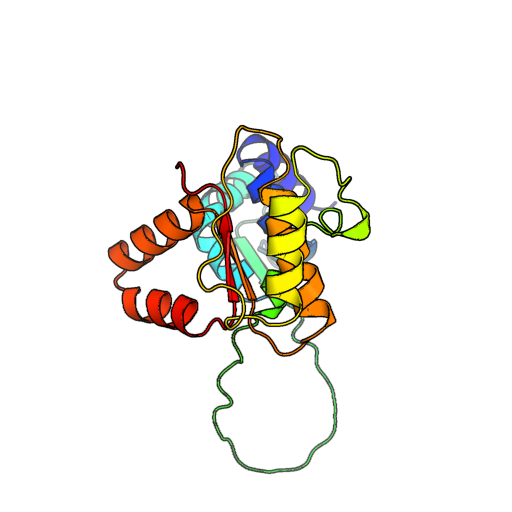 1117 C C . ALA A 1 138 ? 7.475 -14.514 -14.326 1.00 81.44 138 ALA A C 1
ATOM 1119 O O . ALA A 1 138 ? 8.425 -15.290 -14.301 1.00 81.44 138 ALA A O 1
ATOM 1120 N N . TYR A 1 139 ? 6.837 -14.109 -13.224 1.00 83.44 139 TYR A N 1
ATOM 1121 C CA . TYR A 1 139 ? 7.186 -14.510 -11.863 1.00 83.44 139 TYR A CA 1
ATOM 1122 C C . TYR A 1 139 ? 5.926 -14.599 -10.997 1.00 83.44 139 TYR A C 1
ATOM 1124 O O . TYR A 1 139 ? 5.031 -13.757 -11.111 1.00 83.44 139 TYR A O 1
ATOM 1132 N N . ASN A 1 140 ? 5.867 -15.605 -10.123 1.00 91.06 140 ASN A N 1
ATOM 1133 C CA . ASN A 1 140 ? 4.872 -15.725 -9.060 1.00 91.06 140 ASN A CA 1
ATOM 1134 C C . ASN A 1 140 ? 5.416 -16.644 -7.939 1.00 91.06 140 ASN A C 1
ATOM 1136 O O . ASN A 1 140 ? 5.385 -17.865 -8.106 1.00 91.06 140 ASN A O 1
ATOM 1140 N N . PRO A 1 141 ? 5.946 -16.100 -6.827 1.00 93.69 141 PRO A N 1
ATOM 1141 C CA . PRO A 1 141 ? 5.993 -14.677 -6.478 1.00 93.69 141 PRO A CA 1
ATOM 1142 C C . PRO A 1 141 ? 7.170 -13.921 -7.127 1.00 93.69 141 PRO A C 1
ATOM 1144 O O . PRO A 1 141 ? 8.164 -14.519 -7.536 1.00 93.69 141 PRO A O 1
ATOM 1147 N N . LEU A 1 142 ? 7.073 -12.587 -7.164 1.00 95.12 142 LEU A N 1
ATOM 1148 C CA . LEU A 1 142 ? 8.231 -11.691 -7.269 1.00 95.12 142 LEU A CA 1
ATOM 1149 C C . LEU A 1 142 ? 8.622 -11.251 -5.856 1.00 95.12 142 LEU A C 1
ATOM 1151 O O . LEU A 1 142 ? 7.793 -10.694 -5.142 1.00 95.12 142 LEU A O 1
ATOM 1155 N N . PHE A 1 143 ? 9.879 -11.471 -5.473 1.00 95.19 143 PHE A N 1
ATOM 1156 C CA . PHE A 1 143 ? 10.402 -11.094 -4.160 1.00 95.19 143 PHE A CA 1
ATOM 1157 C C . PHE A 1 143 ? 11.515 -10.051 -4.313 1.00 95.19 143 PHE A C 1
ATOM 1159 O O . PHE A 1 143 ? 12.523 -10.311 -4.972 1.00 95.19 143 PHE A O 1
ATOM 1166 N N . LEU A 1 144 ? 11.326 -8.868 -3.722 1.00 94.50 144 LEU A N 1
ATOM 1167 C CA . LEU A 1 144 ? 12.291 -7.765 -3.744 1.00 94.50 144 LEU A CA 1
ATOM 1168 C C . LEU A 1 144 ? 12.909 -7.601 -2.354 1.00 94.50 144 LEU A C 1
ATOM 1170 O O . LEU A 1 144 ? 12.187 -7.402 -1.382 1.00 94.50 144 LEU A O 1
ATOM 1174 N N . TYR A 1 145 ? 14.237 -7.630 -2.269 1.00 94.31 145 TYR A N 1
ATOM 1175 C CA . TYR A 1 145 ? 14.976 -7.442 -1.020 1.00 94.31 145 TYR A CA 1
ATOM 1176 C C . TYR A 1 145 ? 16.173 -6.512 -1.226 1.00 94.31 145 TYR A C 1
ATOM 1178 O O . TYR A 1 145 ? 16.610 -6.271 -2.352 1.00 94.31 145 TYR A O 1
ATOM 1186 N N . GLY A 1 146 ? 16.683 -5.968 -0.128 1.00 91.81 146 GLY A N 1
ATOM 1187 C CA . GLY A 1 146 ? 17.784 -5.011 -0.106 1.00 91.81 146 GLY A CA 1
ATOM 1188 C C . GLY A 1 146 ? 17.678 -4.103 1.113 1.00 91.81 146 GLY A C 1
ATOM 1189 O O . GLY A 1 146 ? 16.666 -4.126 1.812 1.00 91.81 146 GLY A O 1
ATOM 1190 N N . ASP A 1 147 ? 18.687 -3.273 1.348 1.00 90.88 147 ASP A N 1
ATOM 1191 C CA . ASP A 1 147 ? 18.708 -2.362 2.491 1.00 90.88 147 ASP A CA 1
ATOM 1192 C C . ASP A 1 147 ? 17.569 -1.322 2.460 1.00 90.88 147 ASP A C 1
ATOM 1194 O O . ASP A 1 147 ? 16.802 -1.166 1.493 1.00 90.88 147 ASP A O 1
ATOM 1198 N N . VAL A 1 148 ? 17.427 -0.598 3.567 1.00 88.12 148 VAL A N 1
ATOM 1199 C CA . VAL A 1 148 ? 16.452 0.486 3.711 1.00 88.12 148 VAL A CA 1
ATOM 1200 C C . VAL A 1 148 ? 16.744 1.592 2.690 1.00 88.12 148 VAL A C 1
ATOM 1202 O O . VAL A 1 148 ? 17.889 1.964 2.457 1.00 88.12 148 VAL A O 1
ATOM 1205 N N . GLY A 1 149 ? 15.695 2.131 2.064 1.00 86.56 149 GLY A N 1
ATOM 1206 C CA . GLY A 1 149 ? 15.825 3.261 1.138 1.00 86.56 149 GLY A CA 1
ATOM 1207 C C . GLY A 1 149 ? 16.286 2.913 -0.283 1.00 86.56 149 GLY A C 1
ATOM 1208 O O . GLY A 1 149 ? 16.410 3.818 -1.101 1.00 86.56 149 GLY A O 1
ATOM 1209 N N . LEU A 1 150 ? 16.462 1.632 -0.631 1.00 91.81 150 LEU A N 1
ATOM 1210 C CA . LEU A 1 150 ? 16.848 1.211 -1.992 1.00 91.81 150 LEU A CA 1
ATOM 1211 C C . LEU A 1 150 ? 15.681 1.135 -2.998 1.00 91.81 150 LEU A C 1
ATOM 1213 O O . LEU A 1 150 ? 15.849 0.665 -4.121 1.00 91.81 150 LEU A O 1
ATOM 1217 N N . GLY A 1 151 ? 14.489 1.599 -2.613 1.00 93.38 151 GLY A N 1
ATOM 1218 C CA . GLY A 1 151 ? 13.342 1.711 -3.520 1.00 93.38 151 GLY A CA 1
ATOM 1219 C C . GLY A 1 151 ? 12.473 0.455 -3.658 1.00 93.38 151 GLY A C 1
ATOM 1220 O O . GLY A 1 151 ? 11.698 0.378 -4.606 1.00 93.38 151 GLY A O 1
ATOM 1221 N N . LYS A 1 152 ? 12.548 -0.497 -2.713 1.00 94.81 152 LYS A N 1
ATOM 1222 C CA . LYS A 1 152 ? 11.706 -1.714 -2.678 1.00 94.81 152 LYS A CA 1
ATOM 1223 C C . LYS A 1 152 ? 10.207 -1.388 -2.761 1.00 94.81 152 LYS A C 1
ATOM 1225 O O . LYS A 1 152 ? 9.545 -1.767 -3.726 1.00 94.81 152 LYS A O 1
ATOM 1230 N N . THR A 1 153 ? 9.709 -0.593 -1.811 1.00 93.88 153 THR A N 1
ATOM 1231 C CA . THR A 1 153 ? 8.319 -0.114 -1.765 1.00 93.88 153 THR A CA 1
ATOM 1232 C C . THR A 1 153 ? 7.937 0.669 -3.019 1.00 93.88 153 THR A C 1
ATOM 1234 O O . THR A 1 153 ? 6.835 0.504 -3.539 1.00 93.88 153 THR A O 1
ATOM 1237 N N . HIS A 1 154 ? 8.851 1.493 -3.550 1.00 95.62 154 HIS A N 1
ATOM 1238 C CA . HIS A 1 154 ? 8.600 2.259 -4.775 1.00 95.62 154 HIS A CA 1
ATOM 1239 C C . HIS A 1 154 ? 8.351 1.316 -5.951 1.00 95.62 154 HIS A C 1
ATOM 1241 O O . HIS A 1 154 ? 7.317 1.429 -6.602 1.00 95.62 154 HIS A O 1
ATOM 1247 N N . LEU A 1 155 ? 9.253 0.361 -6.203 1.00 96.69 155 LEU A N 1
ATOM 1248 C CA . LEU A 1 155 ? 9.095 -0.608 -7.291 1.00 96.69 155 LEU A CA 1
ATOM 1249 C C . LEU A 1 155 ? 7.828 -1.450 -7.129 1.00 96.69 155 LEU A C 1
ATOM 1251 O O . LEU A 1 155 ? 7.094 -1.629 -8.097 1.00 96.69 155 LEU A O 1
ATOM 1255 N N . MET A 1 156 ? 7.536 -1.929 -5.918 1.00 95.56 156 MET A N 1
ATOM 1256 C CA . MET A 1 156 ? 6.329 -2.714 -5.662 1.00 95.56 156 MET A CA 1
ATOM 1257 C C . MET A 1 156 ? 5.049 -1.917 -5.955 1.00 95.56 156 MET A C 1
ATOM 1259 O O . MET A 1 156 ? 4.151 -2.418 -6.630 1.00 95.56 156 MET A O 1
ATOM 1263 N N . GLN A 1 157 ? 4.957 -0.665 -5.502 1.00 94.50 157 GLN A N 1
ATOM 1264 C CA . GLN A 1 157 ? 3.787 0.166 -5.795 1.00 94.50 157 GLN A CA 1
ATOM 1265 C C . GLN A 1 157 ? 3.723 0.586 -7.270 1.00 94.50 157 GLN A C 1
ATOM 1267 O O . GLN A 1 157 ? 2.630 0.665 -7.830 1.00 94.50 157 GLN A O 1
ATOM 1272 N N . ALA A 1 158 ? 4.870 0.761 -7.934 1.00 95.69 158 ALA A N 1
ATOM 1273 C CA . ALA A 1 158 ? 4.930 1.023 -9.370 1.00 95.69 158 ALA A CA 1
ATOM 1274 C C . ALA A 1 158 ? 4.358 -0.143 -10.191 1.00 95.69 158 ALA A C 1
ATOM 1276 O O . ALA A 1 158 ? 3.629 0.098 -11.156 1.00 95.69 158 ALA A O 1
ATOM 1277 N N . ILE A 1 159 ? 4.610 -1.394 -9.775 1.00 95.25 159 ILE A N 1
ATOM 1278 C CA . ILE A 1 159 ? 3.946 -2.583 -10.337 1.00 95.25 159 ILE A CA 1
ATOM 1279 C C . ILE A 1 159 ? 2.428 -2.452 -10.182 1.00 95.25 159 ILE A C 1
ATOM 1281 O O . ILE A 1 159 ? 1.700 -2.640 -11.156 1.00 95.25 159 ILE A O 1
ATOM 1285 N N . GLY A 1 160 ? 1.952 -2.082 -8.989 1.00 92.62 160 GLY A N 1
ATOM 1286 C CA . GLY A 1 160 ? 0.524 -1.902 -8.723 1.00 92.62 160 GLY A CA 1
ATOM 1287 C C . GLY A 1 160 ? -0.139 -0.877 -9.643 1.00 92.62 160 GLY A C 1
ATOM 1288 O O . GLY A 1 160 ? -1.151 -1.187 -10.274 1.00 92.62 160 GLY A O 1
ATOM 1289 N N . HIS A 1 161 ? 0.471 0.304 -9.792 1.00 92.44 161 HIS A N 1
ATOM 1290 C CA . HIS A 1 161 ? -0.005 1.345 -10.712 1.00 92.44 161 HIS A CA 1
ATOM 1291 C C . HIS A 1 161 ? -0.019 0.873 -12.165 1.00 92.44 161 HIS A C 1
ATOM 1293 O O . HIS A 1 161 ? -1.017 1.042 -12.862 1.00 92.44 161 HIS A O 1
ATOM 1299 N N . ALA A 1 162 ? 1.066 0.253 -12.632 1.00 93.69 162 ALA A N 1
ATOM 1300 C CA . ALA A 1 162 ? 1.164 -0.215 -14.012 1.00 93.69 162 ALA A CA 1
ATOM 1301 C C . ALA A 1 162 ? 0.115 -1.288 -14.332 1.00 93.69 162 ALA A C 1
ATOM 1303 O O . ALA A 1 162 ? -0.508 -1.247 -15.394 1.00 93.69 162 ALA A O 1
ATOM 1304 N N . ILE A 1 163 ? -0.126 -2.222 -13.407 1.00 91.69 163 ILE A N 1
ATOM 1305 C CA . ILE A 1 163 ? -1.130 -3.263 -13.617 1.00 91.69 163 ILE A CA 1
ATOM 1306 C C . ILE A 1 163 ? -2.539 -2.677 -13.594 1.00 91.69 163 ILE A C 1
ATOM 1308 O O . ILE A 1 163 ? -3.314 -2.994 -14.489 1.00 91.69 163 ILE A O 1
ATOM 1312 N N . LYS A 1 164 ? -2.866 -1.781 -12.656 1.00 87.06 164 LYS A N 1
ATOM 1313 C CA . LYS A 1 164 ? -4.177 -1.112 -12.634 1.00 87.06 164 LYS A CA 1
ATOM 1314 C C . LYS A 1 164 ? -4.436 -0.271 -13.886 1.00 87.06 164 LYS A C 1
ATOM 1316 O O . LYS A 1 164 ? -5.552 -0.281 -14.404 1.00 87.06 164 LYS A O 1
ATOM 1321 N N . ASN A 1 165 ? -3.407 0.385 -14.421 1.00 88.31 165 ASN A N 1
ATOM 1322 C CA . ASN A 1 165 ? -3.512 1.142 -15.669 1.00 88.31 165 ASN A CA 1
ATOM 1323 C C . ASN A 1 165 ? -3.798 0.241 -16.879 1.00 88.31 165 ASN A C 1
ATOM 1325 O O . ASN A 1 165 ? -4.618 0.598 -17.726 1.00 88.31 165 ASN A O 1
ATOM 1329 N N . ASN A 1 166 ? -3.155 -0.927 -16.948 1.00 87.25 166 ASN A N 1
ATOM 1330 C CA . ASN A 1 166 ? -3.307 -1.867 -18.062 1.00 87.25 166 ASN A CA 1
ATOM 1331 C C . ASN A 1 166 ? -4.557 -2.759 -17.931 1.00 87.25 166 ASN A C 1
ATOM 1333 O O . ASN A 1 166 ? -5.154 -3.140 -18.936 1.00 87.25 166 ASN A O 1
ATOM 1337 N N . TRP A 1 167 ? -4.970 -3.075 -16.702 1.00 85.50 167 TRP A N 1
ATOM 1338 C CA . TRP A 1 167 ? -6.015 -4.045 -16.377 1.00 85.50 167 TRP A CA 1
ATOM 1339 C C . TRP A 1 167 ? -6.961 -3.485 -15.306 1.00 85.50 167 TRP A C 1
ATOM 1341 O O . TRP A 1 167 ? -6.866 -3.808 -14.122 1.00 85.50 167 TRP A O 1
ATOM 1351 N N . LYS A 1 168 ? -7.909 -2.644 -15.729 1.00 81.69 168 LYS A N 1
ATOM 1352 C CA . LYS A 1 168 ? -8.798 -1.902 -14.813 1.00 81.69 168 LYS A CA 1
ATOM 1353 C C . LYS A 1 168 ? -9.647 -2.791 -13.896 1.00 81.69 168 LYS A C 1
ATOM 1355 O O . LYS A 1 168 ? -9.944 -2.399 -12.775 1.00 81.69 168 LYS A O 1
ATOM 1360 N N . GLU A 1 169 ? -10.016 -3.985 -14.356 1.00 82.69 169 GLU A N 1
ATOM 1361 C CA . GLU A 1 169 ? -10.876 -4.914 -13.605 1.00 82.69 169 GLU A CA 1
ATOM 1362 C C . GLU A 1 169 ? -10.110 -5.828 -12.633 1.00 82.69 169 GLU A C 1
ATOM 1364 O O . GLU A 1 169 ? -10.731 -6.601 -11.906 1.00 82.69 169 GLU A O 1
ATOM 1369 N N . VAL A 1 170 ? -8.773 -5.753 -12.588 1.00 85.31 170 VAL A N 1
ATOM 1370 C CA . VAL A 1 170 ? -7.963 -6.562 -11.666 1.00 85.31 170 VAL A CA 1
ATOM 1371 C C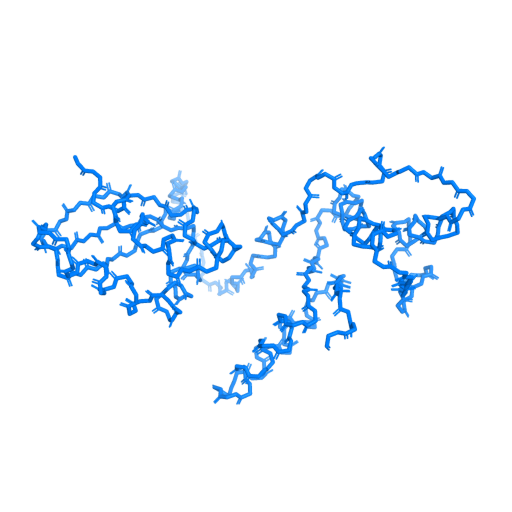 . VAL A 1 170 ? -8.220 -6.136 -10.224 1.00 85.31 170 VAL A C 1
ATOM 1373 O O . VAL A 1 170 ? -8.111 -4.954 -9.871 1.00 85.31 170 VAL A O 1
ATOM 1376 N N . ARG A 1 171 ? -8.507 -7.116 -9.365 1.00 84.62 171 ARG A N 1
ATOM 1377 C CA . ARG A 1 171 ? -8.593 -6.930 -7.916 1.00 84.62 171 ARG A CA 1
ATOM 1378 C C . ARG A 1 171 ? -7.181 -6.954 -7.357 1.00 84.62 171 ARG A C 1
ATOM 1380 O O . ARG A 1 171 ? -6.550 -8.007 -7.283 1.00 84.62 171 ARG A O 1
ATOM 1387 N N . LEU A 1 172 ? -6.679 -5.778 -7.006 1.00 85.62 172 LEU A N 1
ATOM 1388 C CA . LEU A 1 172 ? -5.347 -5.594 -6.447 1.00 85.62 172 LEU A CA 1
ATOM 1389 C C . LEU A 1 172 ? -5.461 -5.236 -4.970 1.00 85.62 172 LEU A C 1
ATOM 1391 O O . LEU A 1 172 ? -6.301 -4.413 -4.623 1.00 85.62 172 LEU A O 1
ATOM 1395 N N . ALA A 1 173 ? -4.600 -5.812 -4.134 1.00 85.75 173 ALA A N 1
ATOM 1396 C CA . ALA A 1 173 ? -4.431 -5.440 -2.736 1.00 85.75 173 ALA A CA 1
ATOM 1397 C C . ALA A 1 173 ? -2.999 -5.024 -2.433 1.00 85.75 173 ALA A C 1
ATOM 1399 O O . ALA A 1 173 ? -2.061 -5.682 -2.873 1.00 85.75 173 ALA A O 1
ATOM 1400 N N . TYR A 1 174 ? -2.851 -3.961 -1.647 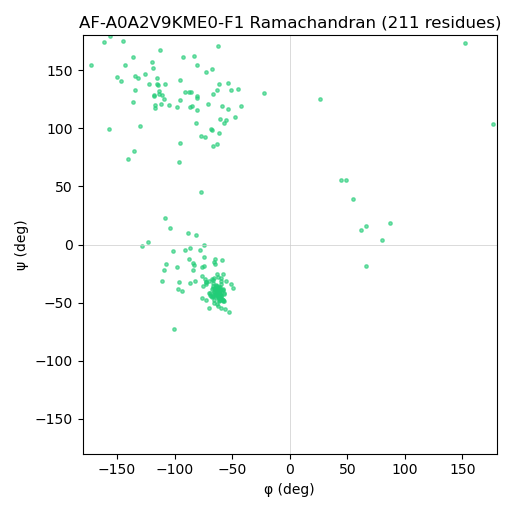1.00 88.81 174 TYR A N 1
ATOM 1401 C CA . TYR A 1 174 ? -1.590 -3.538 -1.057 1.00 88.81 174 TYR A CA 1
ATOM 1402 C C . TYR A 1 174 ? -1.718 -3.603 0.463 1.00 88.81 174 TYR A C 1
ATOM 1404 O O . TYR A 1 174 ? -2.684 -3.098 1.021 1.00 88.81 174 TYR A O 1
ATOM 1412 N N . VAL A 1 175 ? -0.784 -4.253 1.147 1.00 87.75 175 VAL A N 1
ATOM 1413 C CA . VAL A 1 175 ? -0.848 -4.415 2.603 1.00 87.75 175 VAL A CA 1
ATOM 1414 C C . VAL A 1 175 ? 0.562 -4.500 3.179 1.00 87.75 175 VAL A C 1
ATOM 1416 O O . VAL A 1 175 ? 1.447 -5.064 2.545 1.00 87.75 175 VAL A O 1
ATOM 1419 N N . SER A 1 176 ? 0.800 -3.951 4.370 1.00 87.50 176 SER A N 1
ATOM 1420 C CA . SER A 1 176 ? 2.035 -4.259 5.104 1.00 87.50 176 SER A CA 1
ATOM 1421 C C . SER A 1 176 ? 1.902 -5.601 5.824 1.00 87.50 176 SER A C 1
ATOM 1423 O O . SER A 1 176 ? 0.800 -6.011 6.200 1.00 87.50 176 SER A O 1
ATOM 1425 N N . SER A 1 177 ? 3.018 -6.277 6.079 1.00 88.75 177 SER A N 1
ATOM 1426 C CA . SER A 1 177 ? 3.008 -7.539 6.835 1.00 88.75 177 SER A CA 1
ATOM 1427 C C . SER A 1 177 ? 2.441 -7.368 8.250 1.00 88.75 177 SER A C 1
ATOM 1429 O O . SER A 1 177 ? 1.699 -8.228 8.730 1.00 88.75 177 SER A O 1
ATOM 1431 N N . GLU A 1 178 ? 2.680 -6.215 8.881 1.00 83.56 178 GLU A N 1
ATOM 1432 C CA . GLU A 1 178 ? 2.069 -5.840 10.161 1.00 83.56 178 GLU A CA 1
ATOM 1433 C C . GLU A 1 178 ? 0.537 -5.757 10.055 1.00 83.56 178 GLU A C 1
ATOM 1435 O O . GLU A 1 178 ? -0.183 -6.342 10.866 1.00 83.56 178 GLU A O 1
ATOM 1440 N N . GLN A 1 179 ? 0.011 -5.063 9.039 1.00 79.56 179 GLN A N 1
ATOM 1441 C CA . GLN A 1 179 ? -1.433 -4.925 8.850 1.00 79.56 179 GLN A CA 1
ATOM 1442 C C . GLN A 1 179 ? -2.088 -6.279 8.561 1.00 79.56 179 GLN A C 1
ATOM 1444 O O . GLN A 1 179 ? -3.134 -6.583 9.137 1.00 79.56 179 GLN A O 1
ATOM 1449 N N . PHE A 1 180 ? -1.462 -7.099 7.716 1.00 87.62 180 PHE A N 1
ATOM 1450 C CA . PHE A 1 180 ? -1.925 -8.453 7.422 1.00 87.62 180 PHE A CA 1
ATOM 1451 C C . PHE A 1 180 ? -1.996 -9.305 8.697 1.00 87.62 180 PHE A C 1
ATOM 1453 O O . PHE A 1 180 ? -3.017 -9.938 8.974 1.00 87.62 180 PHE A O 1
ATOM 1460 N N . THR A 1 181 ? -0.939 -9.266 9.512 1.00 87.81 181 THR A N 1
ATOM 1461 C CA . THR A 1 181 ? -0.849 -10.008 10.776 1.00 87.81 181 THR A CA 1
ATOM 1462 C C . THR A 1 181 ? -1.887 -9.529 11.787 1.00 87.81 181 THR A C 1
ATOM 1464 O O . THR A 1 181 ? -2.594 -10.343 12.378 1.00 87.81 181 THR A O 1
ATOM 1467 N N . ASN A 1 182 ? -2.053 -8.215 11.950 1.00 81.12 182 ASN A N 1
ATOM 1468 C CA . ASN A 1 182 ? -3.066 -7.643 12.837 1.00 81.12 182 ASN A CA 1
ATOM 1469 C C . ASN A 1 182 ? -4.487 -8.031 12.408 1.00 81.12 182 ASN A C 1
ATOM 1471 O O . ASN A 1 182 ? -5.323 -8.372 13.248 1.00 81.12 182 ASN A O 1
ATOM 1475 N N . GLU A 1 183 ? -4.769 -8.021 11.105 1.00 79.31 183 GLU A N 1
ATOM 1476 C CA . GLU A 1 183 ? -6.064 -8.449 10.579 1.00 79.31 183 GLU A CA 1
ATOM 1477 C C . GLU A 1 183 ? -6.304 -9.946 10.817 1.00 79.31 183 GLU A C 1
ATOM 1479 O O . GLU A 1 183 ? -7.400 -10.334 11.232 1.00 79.31 183 GLU A O 1
ATOM 1484 N N . MET A 1 184 ? -5.277 -10.779 10.637 1.00 86.00 184 MET A N 1
ATOM 1485 C CA . MET A 1 184 ? -5.331 -12.206 10.954 1.00 86.00 184 MET A CA 1
ATOM 1486 C C . MET A 1 184 ? -5.605 -12.440 12.448 1.00 86.00 184 MET A C 1
ATOM 1488 O O . MET A 1 184 ? -6.505 -13.205 12.789 1.00 86.00 184 MET A O 1
ATOM 1492 N N . ILE A 1 185 ? -4.882 -11.757 13.343 1.00 77.75 185 ILE A N 1
ATOM 1493 C CA . ILE A 1 185 ? -5.051 -11.871 14.802 1.00 77.75 185 ILE A CA 1
ATOM 1494 C C . ILE A 1 185 ? -6.467 -11.466 15.219 1.00 77.75 185 ILE A C 1
ATOM 1496 O O . ILE A 1 185 ? -7.109 -12.170 16.001 1.00 77.75 185 ILE A O 1
ATOM 1500 N N . ASN A 1 186 ? -6.978 -10.352 14.693 1.00 69.81 186 ASN A N 1
ATOM 1501 C CA . ASN A 1 186 ? -8.338 -9.900 14.984 1.00 69.81 186 ASN A CA 1
ATOM 1502 C C . ASN A 1 186 ? -9.383 -10.885 14.453 1.00 69.81 186 ASN A C 1
ATOM 1504 O O . ASN A 1 186 ? -10.339 -11.213 15.154 1.00 69.81 186 ASN A O 1
ATOM 1508 N N . SER A 1 187 ? -9.179 -11.409 13.246 1.00 75.50 187 SER A N 1
ATOM 1509 C CA . SER A 1 187 ? -10.078 -12.399 12.650 1.00 75.50 187 SER A CA 1
ATOM 1510 C C . SER A 1 187 ? -10.093 -13.702 13.441 1.00 75.50 187 SER A C 1
ATOM 1512 O O . SER A 1 187 ? -11.149 -14.308 13.594 1.00 75.50 187 SER A O 1
ATOM 1514 N N . LEU A 1 188 ? -8.953 -14.102 14.002 1.00 76.44 188 LEU A N 1
ATOM 1515 C CA . LEU A 1 188 ? -8.866 -15.243 14.904 1.00 76.44 188 LEU A CA 1
ATOM 1516 C C . LEU A 1 188 ? -9.588 -14.970 16.232 1.00 76.44 188 LEU A C 1
ATOM 1518 O O . LEU A 1 188 ? -10.353 -15.811 16.692 1.00 76.44 188 LEU A O 1
ATOM 1522 N N . ARG A 1 189 ? -9.390 -13.787 16.831 1.00 70.06 189 ARG A N 1
ATOM 1523 C CA . ARG A 1 189 ? -10.012 -13.396 18.110 1.00 70.06 189 ARG A CA 1
ATOM 1524 C C . ARG A 1 189 ? -11.541 -13.373 18.044 1.00 70.06 189 ARG A C 1
ATOM 1526 O O . ARG A 1 189 ? -12.189 -13.749 19.014 1.00 70.06 189 ARG A O 1
ATOM 1533 N N . TYR A 1 190 ? -12.100 -12.904 16.931 1.00 78.06 190 TYR A N 1
ATOM 1534 C CA . TYR A 1 190 ? -13.543 -12.706 16.762 1.00 78.06 190 TYR A CA 1
ATOM 1535 C C . TYR A 1 190 ? -14.224 -13.783 15.903 1.00 78.06 190 TYR A C 1
ATOM 1537 O O . TYR A 1 190 ? -15.351 -13.567 15.463 1.00 78.06 190 TYR A O 1
ATOM 1545 N N . ASP A 1 191 ? -13.552 -14.909 15.643 1.00 79.75 191 ASP A N 1
ATOM 1546 C CA . ASP A 1 191 ? -14.065 -16.028 14.834 1.00 79.75 191 ASP A CA 1
ATOM 1547 C C . ASP A 1 191 ? -14.532 -15.620 13.416 1.00 79.75 191 ASP A C 1
ATOM 1549 O O . ASP A 1 191 ? -15.534 -16.081 12.876 1.00 79.75 191 ASP A O 1
ATOM 1553 N N . ARG A 1 192 ? -13.782 -14.709 12.781 1.00 82.88 192 ARG A N 1
ATOM 1554 C CA . ARG A 1 192 ? -14.024 -14.185 11.421 1.00 82.88 192 ARG A CA 1
ATOM 1555 C C . ARG A 1 192 ? -13.005 -14.694 10.392 1.00 82.88 192 ARG A C 1
ATOM 1557 O O . ARG A 1 192 ? -12.806 -14.076 9.346 1.00 82.88 192 ARG A O 1
ATOM 1564 N N . MET A 1 193 ? -12.353 -15.831 10.656 1.00 85.25 193 MET A N 1
ATOM 1565 C CA . MET A 1 193 ? -11.297 -16.381 9.786 1.00 85.25 193 MET A CA 1
ATOM 1566 C C . MET A 1 193 ? -11.775 -16.755 8.377 1.00 85.25 193 MET A C 1
ATOM 1568 O O . MET A 1 193 ? -10.987 -16.698 7.432 1.00 85.25 193 MET A O 1
ATOM 1572 N N . VAL A 1 194 ? -13.053 -17.112 8.213 1.00 83.56 194 VAL A N 1
ATOM 1573 C CA . VAL A 1 194 ? -13.643 -17.373 6.888 1.00 83.56 194 VAL A CA 1
ATOM 1574 C C . VAL A 1 194 ? -13.608 -16.103 6.040 1.00 83.56 194 VAL A C 1
ATOM 1576 O O . VAL A 1 194 ? -13.036 -16.115 4.953 1.00 83.56 194 VAL A O 1
ATOM 1579 N N . SER A 1 195 ? -14.101 -14.987 6.581 1.00 77.75 195 SER A N 1
ATOM 1580 C CA . SER A 1 195 ? -14.118 -13.691 5.898 1.00 77.75 195 SER A CA 1
ATOM 1581 C C . SER A 1 195 ? -12.713 -13.192 5.562 1.00 77.75 195 SER A C 1
ATOM 1583 O O . SER A 1 195 ? -12.482 -12.725 4.451 1.00 77.75 195 SER A O 1
ATOM 1585 N N . PHE A 1 196 ? -11.756 -13.342 6.485 1.00 82.81 196 PHE A N 1
ATOM 1586 C CA . PHE A 1 196 ? -10.347 -13.020 6.234 1.00 82.81 196 PHE A CA 1
ATOM 1587 C C . PHE A 1 196 ? -9.792 -13.800 5.038 1.00 82.81 196 PHE A C 1
ATOM 1589 O O . PHE A 1 196 ? -9.196 -13.237 4.120 1.00 82.81 196 PHE A O 1
ATOM 1596 N N . ARG A 1 197 ? -10.020 -15.115 5.018 1.00 87.94 197 ARG A N 1
ATOM 1597 C CA . ARG A 1 197 ? -9.540 -15.985 3.946 1.00 87.94 197 ARG A CA 1
ATOM 1598 C C . ARG A 1 197 ? -10.189 -15.639 2.610 1.00 87.94 197 ARG A C 1
ATOM 1600 O O . ARG A 1 197 ? -9.493 -15.605 1.599 1.00 87.94 197 ARG A O 1
ATOM 1607 N N . ASP A 1 198 ? -11.492 -15.386 2.606 1.00 83.50 198 ASP A N 1
ATOM 1608 C CA . ASP A 1 198 ? -12.240 -15.053 1.395 1.00 83.50 198 ASP A CA 1
ATOM 1609 C C . ASP A 1 198 ? -11.811 -13.688 0.842 1.00 83.50 198 ASP A C 1
ATOM 1611 O O . ASP A 1 198 ? -11.616 -13.555 -0.368 1.00 83.50 198 ASP A O 1
ATOM 1615 N N . LYS A 1 199 ? -11.532 -12.709 1.714 1.00 81.75 199 LYS A N 1
ATOM 1616 C CA . LYS A 1 199 ? -10.922 -11.428 1.337 1.00 81.75 199 LYS A CA 1
ATOM 1617 C C . LYS A 1 199 ? -9.599 -11.642 0.604 1.00 81.75 199 LYS A C 1
ATOM 1619 O O . LYS A 1 199 ? -9.463 -11.190 -0.526 1.00 81.75 199 LYS A O 1
ATOM 1624 N N . TYR A 1 200 ? -8.646 -12.365 1.199 1.00 86.88 200 TYR A N 1
ATOM 1625 C CA . TYR A 1 200 ? -7.313 -12.485 0.599 1.00 86.88 200 TYR A CA 1
ATOM 1626 C C . TYR A 1 200 ? -7.237 -13.440 -0.603 1.00 86.88 200 TYR A C 1
ATOM 1628 O O . TYR A 1 200 ? -6.405 -13.253 -1.486 1.00 86.88 200 TYR A O 1
ATOM 1636 N N . ARG A 1 201 ? -8.118 -14.446 -0.681 1.00 88.69 201 ARG A N 1
ATOM 1637 C CA . ARG A 1 201 ? -8.182 -15.383 -1.821 1.00 88.69 201 ARG A CA 1
ATOM 1638 C C . ARG A 1 201 ? -8.992 -14.875 -3.005 1.00 88.69 201 ARG A C 1
ATOM 1640 O O . ARG A 1 201 ? -8.891 -15.440 -4.088 1.00 88.69 201 ARG A O 1
ATOM 1647 N N . SER A 1 202 ? -9.810 -13.847 -2.806 1.00 84.12 202 SER A N 1
ATOM 1648 C CA . SER A 1 202 ? -10.552 -13.195 -3.884 1.00 84.12 202 SER A CA 1
ATOM 1649 C C . SER A 1 202 ? -9.758 -12.070 -4.547 1.00 84.12 202 SER A C 1
ATOM 1651 O O . SER A 1 202 ? -10.318 -11.323 -5.331 1.00 84.12 202 SER A O 1
ATOM 1653 N N . ILE A 1 203 ? -8.470 -11.924 -4.261 1.00 89.00 203 ILE A N 1
ATOM 1654 C CA . ILE A 1 203 ? -7.609 -10.931 -4.899 1.00 89.00 203 ILE A CA 1
ATOM 1655 C C . ILE A 1 203 ? -6.883 -11.594 -6.070 1.00 89.00 203 ILE A C 1
ATOM 1657 O O . ILE A 1 203 ? -6.452 -12.741 -5.968 1.00 89.00 203 ILE A O 1
ATOM 1661 N N . ASP A 1 204 ? -6.726 -10.863 -7.171 1.00 89.38 204 ASP A N 1
ATOM 1662 C CA . ASP A 1 204 ? -5.975 -11.332 -8.336 1.00 89.38 204 ASP A CA 1
ATOM 1663 C C . ASP A 1 204 ? -4.475 -11.013 -8.187 1.00 89.38 204 ASP A C 1
ATOM 1665 O O . ASP A 1 204 ? -3.629 -11.788 -8.630 1.00 89.38 204 ASP A O 1
ATOM 1669 N N . ILE A 1 205 ? -4.136 -9.889 -7.536 1.00 90.25 205 ILE A N 1
ATOM 1670 C CA . ILE A 1 205 ? -2.755 -9.468 -7.244 1.00 90.25 205 ILE A CA 1
ATOM 1671 C C . ILE A 1 205 ? -2.613 -8.953 -5.816 1.00 90.25 205 ILE A C 1
ATOM 1673 O O . ILE A 1 205 ? -3.243 -7.967 -5.439 1.00 90.25 205 ILE A O 1
ATOM 1677 N N . LEU A 1 206 ? -1.722 -9.575 -5.048 1.00 92.31 206 LEU A N 1
ATOM 1678 C CA . LEU A 1 206 ? -1.409 -9.187 -3.678 1.00 92.31 206 LEU A CA 1
ATOM 1679 C C . LEU A 1 206 ? 0.015 -8.623 -3.600 1.00 92.31 206 LEU A C 1
ATOM 1681 O O . LEU A 1 206 ? 0.978 -9.308 -3.938 1.00 92.31 206 LEU A O 1
ATOM 1685 N N . LEU A 1 207 ? 0.132 -7.378 -3.146 1.00 92.94 207 LEU A N 1
ATOM 1686 C CA . LEU A 1 207 ? 1.383 -6.687 -2.851 1.00 92.94 207 LEU A CA 1
ATOM 1687 C C . LEU A 1 207 ? 1.555 -6.632 -1.329 1.00 92.94 207 LEU A C 1
ATOM 1689 O O . LEU A 1 207 ? 0.700 -6.069 -0.641 1.00 92.94 207 LEU A O 1
ATOM 1693 N N . ILE A 1 208 ? 2.636 -7.220 -0.815 1.00 92.62 208 ILE A N 1
ATOM 1694 C CA . ILE A 1 208 ? 2.941 -7.261 0.621 1.00 92.62 208 ILE A CA 1
ATOM 1695 C C . ILE A 1 208 ? 4.241 -6.499 0.874 1.00 92.62 208 ILE A C 1
ATOM 1697 O O . ILE A 1 208 ? 5.285 -6.907 0.367 1.00 92.62 208 ILE A O 1
ATOM 1701 N N . ASP A 1 209 ? 4.172 -5.416 1.652 1.00 91.44 209 ASP A N 1
ATOM 1702 C CA . ASP A 1 209 ? 5.353 -4.649 2.070 1.00 91.44 209 ASP A CA 1
ATOM 1703 C C . ASP A 1 209 ? 5.913 -5.119 3.418 1.00 91.44 209 ASP A C 1
ATOM 1705 O O . ASP A 1 209 ? 5.207 -5.737 4.223 1.00 91.44 209 ASP A O 1
ATOM 1709 N N . ASP A 1 210 ? 7.174 -4.763 3.674 1.00 87.12 210 ASP A N 1
ATOM 1710 C CA . ASP A 1 210 ? 7.849 -4.909 4.970 1.00 87.12 210 ASP A CA 1
ATOM 1711 C C . ASP A 1 210 ? 7.693 -6.310 5.600 1.00 87.12 210 ASP A C 1
ATOM 1713 O O . ASP A 1 210 ? 7.227 -6.456 6.725 1.00 87.12 210 ASP A O 1
ATOM 1717 N N . ILE A 1 211 ? 8.072 -7.365 4.866 1.00 84.19 211 ILE A N 1
ATOM 1718 C CA . ILE A 1 211 ? 8.038 -8.774 5.337 1.00 84.19 211 ILE A CA 1
ATOM 1719 C C . ILE A 1 211 ? 9.004 -9.044 6.502 1.00 84.19 211 ILE A C 1
ATOM 1721 O O . ILE A 1 211 ? 8.876 -10.044 7.198 1.00 84.19 211 ILE A O 1
ATOM 1725 N N . GLU A 1 212 ? 9.966 -8.156 6.731 1.00 75.12 212 GLU A N 1
ATOM 1726 C CA . GLU A 1 212 ? 10.975 -8.281 7.789 1.00 75.12 212 GLU A CA 1
ATOM 1727 C C . GLU A 1 212 ? 10.422 -7.999 9.202 1.00 75.12 212 GLU A C 1
ATOM 1729 O O . GLU A 1 212 ? 11.178 -8.070 10.171 1.00 75.12 212 GLU A O 1
ATOM 1734 N N . PHE A 1 213 ? 9.131 -7.665 9.308 1.00 56.22 213 PHE A N 1
ATOM 1735 C CA . PHE A 1 213 ? 8.437 -7.364 10.560 1.00 56.22 213 PHE A CA 1
ATOM 1736 C C . PHE A 1 213 ? 7.999 -8.619 11.329 1.00 56.22 213 PHE A C 1
ATOM 1738 O O . PHE A 1 213 ? 7.466 -9.558 10.695 1.00 56.22 213 PHE A O 1
#

Solvent-accessible surface area (backbone atoms only — not comparable to full-atom values): 13068 Å² total; per-residue (Å²): 133,65,67,56,60,56,39,50,58,60,42,60,80,76,43,58,72,66,59,38,57,70,65,54,61,72,43,40,77,69,52,76,55,94,46,27,40,33,34,32,35,88,42,69,67,55,46,52,49,44,49,74,76,38,38,66,63,52,50,58,39,40,69,74,42,98,72,73,46,80,46,77,46,75,46,53,84,76,80,79,75,86,72,80,93,76,92,78,81,92,68,90,73,71,76,74,75,67,51,68,67,40,65,76,71,54,62,90,75,30,36,66,91,71,52,88,77,44,90,94,45,41,66,60,52,51,53,42,50,43,31,51,80,35,66,71,71,68,43,75,80,80,86,83,86,77,66,88,90,75,45,58,70,38,52,56,39,14,35,52,52,52,35,46,72,76,38,75,86,62,38,52,45,78,44,41,42,62,58,52,50,51,52,51,53,51,21,60,75,70,74,37,50,66,61,53,49,52,58,65,68,67,42,78,41,82,46,75,41,66,76,91,108

Secondary structure (DSSP, 8-state):
--HHHHHHHHHTTTS-HHHIIIIITT-EEEEEETTEEEEE-SSHHHHHHHHHHHHHHHHHHHHHSTT---EEEEE-----------------------GGGGTTTS-TT-SSTT----TTTHHHHHHHHHHHHSTTTS-SS-----STTSSHHHHHHHHHHHHHHH-TT--EEEEEHHHHHHHHHHHHHTT-HHHHHHHHHT-SEEEEE-TT-

Mean predicted aligned error: 15.74 Å

Radius of gyration: 21.32 Å; Cα contacts (8 Å, |Δi|>4): 203; chains: 1; bounding box: 64×44×46 Å

Nearest PDB structures (foldseek):
  8btg-assembly1_E  TM=9.866E-01  e=2.828E-10  Bacillus subtilis
  8btg-assembly1_B  TM=9.853E-01  e=8.302E-10  Bacillus subtilis
  8bv3-assembly1_B  TM=9.838E-01  e=9.934E-10  Bacillus subtilis
  8btg-assembly1_A  TM=9.808E-01  e=1.120E-09  Bacillus subtilis
  4tps-assembly1_B  TM=9.033E-01  e=9.113E-05  Bacillus subtilis subsp. subtilis str. 168

pLDDT: mean 76.49, std 18.41, range [27.02, 97.31]

Foldseek 3Di:
DQLLVQLLVQVCVVDDPVCCVLQVVQKDFDDDDPLETEIEDADVVSVVVCCVPVVVSSQVSNVPDPPSRRYYDYDYDPPPPPDDDDDDDDDPPDDPPPLVSQVVVQDPCLALVNDDDDPVCPVVLVLLVQCLVPPPPSDVVDDDDDDPPPCRSSSLSNSVVSNCVVPVPAREHEEEPVRLVVVCVVCVVVVNVVVNCCVVVVGPYYHYPDPVD

Sequence (213 aa):
MNAWLEVLSLLKSQVNPQSYQTWLRPTRFSHTADQTLVVRVPNREFQEWIQENYGTAIQDALQKLPLGLKQVSYVFDEKVEKKNAGNEEAKPKQTRLDFDSIEHQLNPRYTFETFVVGSCNQFAHAAARAVTESPSKAYNPLFLYGDVGLGKTHLMQAIGHAIKNNWKEVRLAYVSSEQFTNEMINSLRYDRMVSFRDKYRSIDILLIDDIEF

=== Feature glossary ===
Each block in this record encodes a different view of the same protein. In brief:

Predicted aligned error. PAE(i, j) answers: if I align the predicted and true structures on residue i, how far off (in Å) do I expect residue j to be? A block-diagonal PAE matrix with low values on the blocks and high values off-diagonal is the signature of a multi-domain protein with confidently predicted domains but uncertain inter-domain orientation.

Contact-map, Ramachandran, and PAE plots. Plot images: a contact map (which residues are close in 3D, as an N×N binary image), a Ramachandran scatter (backbone torsion angles, revealing secondary-structure composition at a glance), and — for AlphaFold structures — a PAE heatmap (pairwise prediction confidence).

Backbone torsions (φ/ψ). φ (phi) and ψ (psi) are the two rotatable backbone dihedrals per residue: φ is the C(i-1)–N–Cα–C torsion, ψ is the N–Cα–C–N(i+1) torsion, both in degrees on (−180°, 180°]. α-helical residues cluster near (−60°, −45°); β-strand residues near (−120°, +130°). A Ramachandran plot is simply a scatter of (φ, ψ) for every residue.

Foldseek 3Di. A 3Di character summarizes, for each residue, the relative orientation of the Cα frame of its nearest spatial neighbor. Because it encodes fold topology rather than chemistry, 3Di alignments detect remote structural similarity that sequence alignment misses.

Radius of gyration, Cα contacts, bounding box. Three whole-structure scalars: the radius of gyration (RMS distance of Cα from centroid, in Å), the count of Cα–Cα contacts (pairs closer than 8 Å and separated by more than four residues in sequence — i.e. tertiary, not local, contacts), and the bounding-box dimensions. Together they distinguish compact globular folds from extended fibres or disordered chains.

Sequence. Sequence gives the chain of amino acids in standard one-letter code (A=alanine, C=cysteine, …, Y=tyrosine), read N→C. It is the only feature that is directly encoded by the gene; all structural features are derived from the folded form of this sequence.

mmCIF coordinates. Atomic coordinates in PDBx/mmCIF format — the same representation the Protein Data Bank distributes. Each line of the _atom_site loop places one backbone atom in Cartesian space (units: ångströms, origin: arbitrary).

Secondary structure (3-state, P-SEA). Three-state secondary structure (P-SEA) collapses the eight DSSP classes into helix (a), strand (b), and coil (c). P-SEA assigns these from Cα geometry alone — distances and angles — without requiring backbone oxygens, so it works on any Cα trace.

InterPro / GO / CATH / organism. Functional annotations link the protein to curated databases. InterPro entries identify conserved domains and families by matching the sequence against member-database signatures (Pfam, PROSITE, CDD, …). Gene Ontology (GO) terms describe molecular function, biological process, and cellular component in a controlled vocabulary. CATH places the structure in a hierarchical fold classification (Class/Architecture/Topology/Homologous-superfamily). The organism is the source species.

B-factor. B-factor (Debye–Waller factor) reflects atomic displacement in the crystal lattice. It is an experimental observable (units Å²), not a prediction; low values mean the atom is pinned down, high values mean it moves or is heterogeneous across the crystal.

Rendered structure images. Structure images are PyMOL renders from six orthogonal camera directions. Cartoon representation draws helices as coils and strands as arrows; sticks shows the backbone as bonds; surface shows the solvent-excluded envelope. Rainbow coloring maps sequence position to hue (blue→red, N→C); chain coloring assigns a distinct color per polypeptide.

Solvent-accessible surface area. Solvent-accessible surface area (SASA) is the area in Å² traced out by the centre of a 1.4 Å probe sphere (a water molecule) rolled over the protein's van der Waals surface (Shrake–Rupley / Lee–Richards construction). Buried residues have near-zero SASA; fully exposed residues can exceed 200 Å². The total SASA scales roughly with the number of surface residues.

Secondary structure (8-state, DSSP). The SS8 string is DSSP's per-residue secondary-structure call. α-helix (H) means an i→i+4 H-bond ladder; β-strand (E) means the residue participates in a β-sheet; 3₁₀ (G) and π (I) are tighter and wider helices; T/S are turns/bends; '-' is loop.

pLDDT. For AlphaFold models, the B-factor field carries pLDDT — the model's own estimate of local accuracy on a 0–100 scale. Regions with pLDDT<50 should be treated as essentially unmodeled; they often correspond to intrinsically disordered segments.

Nearest PDB structures. Nearest PDB neighbors are the top structural matches found by Foldseek when searching this structure against the entire Protein Data Bank. Each hit reports a TM-score (0 to 1; >0.5 almost always implies the same fold) and an E-value. These are *structural* homologs — they may share no detectable sequence similarity.